Protein AF-A0A947K113-F1 (afdb_monomer_lite)

Foldseek 3Di:
DDDDPDPPPDPDADDPVLLVQLVVQLVVVQVVVVVVLVVQLVVLLVQLLVQQVVCVVVPVHAPSNLVSLLVSLVSLLVVLLVCLLCSLVVSLCSSLVSCVVVVDDQDDLVNVLVSSCVRNDDCPDPPQHCPSSVLVVSLVSVCVSCVVVVDDCDVSCPPVVVVSSVVSNVSSVVSNVVSSVVSSVVSVVSSVVNVPPPPPPVDDDDPVVVVVVVVVVVVVVVLLVVLLVQLVVVCVVDPPDDLLVSLVVCCPDPSNDPHDSVVSSVRNDPPD

Sequence (272 aa):
MGKNGANNVSPSKLSKEVLTLIDSKIRFLRKEELIRWWSVCSIADNKLREKLVRGFNDGELKWKISKALESAYDERVDSALAITKEWPDRVWQAISSTLERVKSGPVDCQELESLIDSYVWKVNQCPYSFDYVNPDRFKEVVFQLILPYGLDARSYLGGWFNLAITRGQGGIVSLARRERAKVSILITEFVLARQQVVPPVACKNNAASTIRREARKLETQAKHERWQKKYKELKKKTPGRTDTWIADQIRKMEIGKDIANGTIRKNMKITK

pLDDT: mean 85.31, std 13.29, range [41.12, 97.25]

Secondary structure (DSSP, 8-state):
------------PPPHHHHHHHHHHHHHHHHHHHHHHHHHHHHHHHHHHHHHHHHHHTS-HHHHHHHHHHHHHHHHHHHHHHHHHHHHHHHHHHHHHHHHHHT-----HHHHHHHHHHHH--TT-TTSSTTSS-HHHHHHHHHHHHGGGT--GGGTS-HHHHHHHHHHHHHHHHHHHHHHHHHHHHHHHHHHHHHHHS---S--SSHHHHHHHHHHHHHHHHHHHHHHHHHHHHHHHSTT--HHHHHHHHHHSGGGTT--HHHHHHHSS---

Radius of gyration: 28.16 Å; chains: 1; bounding box: 73×41×80 Å

Structure (mmCIF, N/CA/C/O backbone):
data_AF-A0A947K113-F1
#
_entry.id   AF-A0A947K113-F1
#
loop_
_atom_site.group_PDB
_atom_site.id
_atom_site.type_symbol
_atom_site.label_atom_id
_atom_site.label_alt_id
_atom_site.label_comp_id
_atom_site.label_asym_id
_atom_site.label_entity_id
_atom_site.label_seq_id
_atom_site.pdbx_PDB_ins_code
_atom_site.Cartn_x
_atom_site.Cartn_y
_atom_site.Cartn_z
_atom_site.occupancy
_atom_site.B_iso_or_equiv
_atom_site.auth_seq_id
_atom_site.auth_comp_id
_atom_site.auth_asym_id
_atom_site.auth_atom_id
_atom_site.pdbx_PDB_model_num
ATOM 1 N N . MET A 1 1 ? -29.526 20.070 48.349 1.00 43.09 1 MET A N 1
ATOM 2 C CA . MET A 1 1 ? -29.334 19.979 46.883 1.00 43.09 1 MET A CA 1
ATOM 3 C C . MET A 1 1 ? -27.850 19.765 46.596 1.00 43.09 1 MET A C 1
ATOM 5 O O . MET A 1 1 ? -27.113 20.733 46.496 1.00 43.09 1 MET A O 1
ATOM 9 N N . GLY A 1 2 ? -27.388 18.511 46.554 1.00 52.25 2 GLY A N 1
ATOM 10 C CA . GLY A 1 2 ? -25.988 18.174 46.272 1.00 52.25 2 GLY A CA 1
ATOM 11 C C . GLY A 1 2 ? -25.843 17.683 44.836 1.00 52.25 2 GLY A C 1
ATOM 12 O O . GLY A 1 2 ? -26.380 16.633 44.493 1.00 52.25 2 GLY A O 1
ATOM 13 N N . LYS A 1 3 ? -25.162 18.453 43.982 1.00 57.41 3 LYS A N 1
ATOM 14 C CA . LYS A 1 3 ? -24.802 18.019 42.629 1.00 57.41 3 LYS A CA 1
ATOM 15 C C . LYS A 1 3 ? -23.564 17.127 42.731 1.00 57.41 3 LYS A C 1
ATOM 17 O O . LYS A 1 3 ? -22.457 17.628 42.888 1.00 57.41 3 LYS A O 1
ATOM 22 N N . ASN A 1 4 ? -23.765 15.814 42.646 1.00 51.97 4 ASN A N 1
ATOM 23 C CA . ASN A 1 4 ? -22.685 14.853 42.438 1.00 51.97 4 ASN A CA 1
ATOM 24 C C . ASN A 1 4 ? -22.047 15.122 41.068 1.00 51.97 4 ASN A C 1
ATOM 26 O O . ASN A 1 4 ? -22.634 14.814 40.030 1.00 51.97 4 ASN A O 1
ATOM 30 N N . GLY A 1 5 ? -20.862 15.732 41.078 1.00 55.56 5 GLY A N 1
ATOM 31 C CA . GLY A 1 5 ? -20.016 15.882 39.902 1.00 55.56 5 GLY A CA 1
ATOM 32 C C . GLY A 1 5 ? -19.520 14.512 39.460 1.00 55.56 5 GLY A C 1
ATOM 33 O O . GLY A 1 5 ? -18.648 13.924 40.095 1.00 55.56 5 GLY A O 1
ATOM 34 N N . ALA A 1 6 ? -20.101 13.985 38.385 1.00 53.75 6 ALA A N 1
ATOM 35 C CA . ALA A 1 6 ? -19.565 12.824 37.699 1.00 53.75 6 ALA A CA 1
ATOM 36 C C . ALA A 1 6 ? -18.203 13.214 37.109 1.00 53.75 6 ALA A C 1
ATOM 38 O O . ALA A 1 6 ? -18.129 13.908 36.095 1.00 53.75 6 ALA A O 1
ATOM 39 N N . ASN A 1 7 ? -17.127 12.798 37.778 1.00 49.34 7 ASN A N 1
ATOM 40 C CA . ASN A 1 7 ? -15.776 12.868 37.244 1.00 49.34 7 ASN A CA 1
ATOM 41 C C . ASN A 1 7 ? -15.736 12.041 35.957 1.00 49.34 7 ASN A C 1
ATOM 43 O O . ASN A 1 7 ? -15.674 10.813 35.992 1.00 49.34 7 ASN A O 1
ATOM 47 N N . ASN A 1 8 ? -15.808 12.733 34.821 1.00 53.41 8 ASN A N 1
ATOM 48 C CA . ASN A 1 8 ? -15.569 12.176 33.500 1.00 53.41 8 ASN A CA 1
ATOM 49 C C . ASN A 1 8 ? -14.079 11.816 33.430 1.00 53.41 8 ASN A C 1
ATOM 51 O O . ASN A 1 8 ? -13.242 12.620 33.017 1.00 53.41 8 ASN A O 1
ATOM 55 N N . VAL A 1 9 ? -13.729 10.629 33.928 1.00 51.31 9 VAL A N 1
ATOM 56 C CA . VAL A 1 9 ? -12.394 10.059 33.757 1.00 51.31 9 VAL A CA 1
ATOM 57 C C . VAL A 1 9 ? -12.201 9.910 32.256 1.00 51.31 9 VAL A C 1
ATOM 59 O O . VAL A 1 9 ? -12.863 9.097 31.613 1.00 51.31 9 VAL A O 1
ATOM 62 N N . SER A 1 10 ? -11.359 10.773 31.686 1.00 60.28 10 SER A N 1
ATOM 63 C CA . SER A 1 10 ? -11.030 10.710 30.266 1.00 60.28 10 SER A CA 1
ATOM 64 C C . SER A 1 10 ? -10.496 9.310 29.955 1.00 60.28 10 SER A C 1
ATOM 66 O O . SER A 1 10 ? -9.713 8.792 30.758 1.00 60.28 10 SER A O 1
ATOM 68 N N . PRO A 1 11 ? -10.921 8.690 28.838 1.00 56.12 11 PRO A N 1
ATOM 69 C CA . PRO A 1 11 ? -10.469 7.358 28.458 1.00 56.12 11 PRO A CA 1
ATOM 70 C C . PRO A 1 11 ? -8.941 7.316 28.516 1.00 56.12 11 PRO A C 1
ATOM 72 O O . PRO A 1 11 ? -8.267 8.233 28.040 1.00 56.12 11 PRO A O 1
ATOM 75 N N . SER A 1 12 ? -8.420 6.311 29.221 1.00 60.16 12 SER A N 1
ATOM 76 C CA . SER A 1 12 ? -7.010 6.198 29.580 1.00 60.16 12 SER A CA 1
ATOM 77 C C . SER A 1 12 ? -6.141 6.237 28.331 1.00 60.16 12 SER A C 1
ATOM 79 O O . SER A 1 12 ? -6.104 5.275 27.569 1.00 60.16 12 SER A O 1
ATOM 81 N N . LYS A 1 13 ? -5.443 7.357 28.138 1.00 80.00 13 LYS A N 1
ATOM 82 C CA . LYS A 1 13 ? -4.443 7.512 27.081 1.00 80.00 13 LYS A CA 1
ATOM 83 C C . LYS A 1 13 ? -3.265 6.590 27.354 1.00 80.00 13 LYS A C 1
ATOM 85 O O . LYS A 1 13 ? -2.866 6.422 28.513 1.00 80.00 13 LYS A O 1
ATOM 90 N N . LEU A 1 14 ? -2.677 6.042 26.295 1.00 87.81 14 LEU A N 1
ATOM 91 C CA . LEU A 1 14 ? -1.381 5.378 26.393 1.00 87.81 14 LEU A CA 1
ATOM 92 C C . LEU A 1 14 ? -0.362 6.316 27.053 1.00 87.81 14 LEU A C 1
ATOM 94 O O . LEU A 1 14 ? -0.332 7.522 26.788 1.00 87.81 14 LEU A O 1
ATOM 98 N N . SER A 1 15 ? 0.482 5.765 27.930 1.00 91.38 15 SER A N 1
ATOM 99 C CA . SER A 1 15 ? 1.538 6.564 28.547 1.00 91.38 15 SER A CA 1
ATOM 100 C C . SER A 1 15 ? 2.494 7.078 27.464 1.00 91.38 15 SER A C 1
ATOM 102 O O . SER A 1 15 ? 2.735 6.413 26.447 1.00 91.38 15 SER A O 1
ATOM 104 N N . LYS A 1 16 ? 3.049 8.276 27.668 1.00 91.44 16 LYS A N 1
ATOM 105 C CA . LYS A 1 16 ? 3.957 8.900 26.693 1.00 91.44 16 LYS A CA 1
ATOM 106 C C . LYS A 1 16 ? 5.193 8.036 26.440 1.00 91.44 16 LYS A C 1
ATOM 108 O O . LYS A 1 16 ? 5.703 8.002 25.322 1.00 91.44 16 LYS A O 1
ATOM 113 N N . GLU A 1 17 ? 5.648 7.311 27.455 1.00 93.75 17 GLU A N 1
ATOM 114 C CA . GLU A 1 17 ? 6.778 6.387 27.391 1.00 93.75 17 GLU A CA 1
ATOM 115 C C . GLU A 1 17 ? 6.474 5.213 26.450 1.00 93.75 17 GLU A C 1
ATOM 117 O O . GLU A 1 17 ? 7.298 4.878 25.600 1.00 93.75 17 GLU A O 1
ATOM 122 N N . VAL A 1 18 ? 5.266 4.636 26.531 1.00 93.81 18 VAL A N 1
ATOM 123 C CA . VAL A 1 18 ? 4.835 3.547 25.637 1.00 93.81 18 VAL A CA 1
ATOM 124 C C . VAL A 1 18 ? 4.749 4.025 24.194 1.00 93.81 18 VAL A C 1
ATOM 126 O O . VAL A 1 18 ? 5.252 3.350 23.297 1.00 93.81 18 VAL A O 1
ATOM 129 N N . LEU A 1 19 ? 4.170 5.206 23.963 1.00 92.00 19 LEU A N 1
ATOM 130 C CA . LEU A 1 19 ? 4.104 5.802 22.626 1.00 92.00 19 LEU A CA 1
ATOM 131 C C . LEU A 1 19 ? 5.503 6.065 22.051 1.00 92.00 19 LEU A C 1
ATOM 133 O O . LEU A 1 19 ? 5.753 5.761 20.888 1.00 92.00 19 LEU A O 1
ATOM 137 N N . THR A 1 20 ? 6.432 6.554 22.876 1.00 93.75 20 THR A N 1
ATOM 138 C CA . THR A 1 20 ? 7.829 6.805 22.478 1.00 93.75 20 THR A CA 1
ATOM 139 C C . THR A 1 20 ? 8.553 5.508 22.109 1.00 93.75 20 THR A C 1
ATOM 141 O O . THR A 1 20 ? 9.300 5.461 21.126 1.00 93.75 20 THR A O 1
ATOM 144 N N . LEU A 1 21 ? 8.313 4.430 22.861 1.00 95.94 21 LEU A N 1
ATOM 145 C CA . LEU A 1 21 ? 8.879 3.114 22.575 1.00 95.94 21 LEU A CA 1
ATOM 146 C C . LEU A 1 21 ? 8.334 2.536 21.262 1.00 95.94 21 LEU A C 1
ATOM 148 O O . LEU A 1 21 ? 9.107 2.034 20.442 1.00 95.94 21 LEU A O 1
ATOM 152 N N . ILE A 1 22 ? 7.019 2.637 21.045 1.00 94.62 22 ILE A N 1
ATOM 153 C CA . ILE A 1 22 ? 6.373 2.209 19.799 1.00 94.62 22 ILE A CA 1
ATOM 154 C C . ILE A 1 22 ? 6.929 3.001 18.609 1.00 94.62 22 ILE A C 1
ATOM 156 O O . ILE A 1 22 ? 7.356 2.390 17.628 1.00 94.62 22 ILE A O 1
ATOM 160 N N . ASP A 1 23 ? 6.990 4.333 18.708 1.00 92.31 23 ASP A N 1
ATOM 161 C CA . ASP A 1 23 ? 7.552 5.207 17.669 1.00 92.31 23 ASP A CA 1
ATOM 162 C C . ASP A 1 23 ? 8.988 4.802 17.314 1.00 92.31 23 ASP A C 1
ATOM 164 O O . ASP A 1 23 ? 9.310 4.580 16.147 1.00 92.31 23 ASP A O 1
ATOM 168 N N . SER A 1 24 ? 9.842 4.617 18.323 1.00 94.81 24 SER A N 1
ATOM 169 C CA . SER A 1 24 ? 11.240 4.214 18.130 1.00 94.81 24 SER A CA 1
ATOM 170 C C . SER A 1 24 ? 11.359 2.868 17.406 1.00 94.81 24 SER A C 1
ATOM 172 O O . SER A 1 24 ? 12.152 2.734 16.469 1.00 94.81 24 SER A O 1
ATOM 174 N N . LYS A 1 25 ? 10.534 1.883 17.783 1.00 96.12 25 LYS A N 1
ATOM 175 C CA . LYS A 1 25 ? 10.517 0.551 17.162 1.00 96.12 25 LYS A CA 1
ATOM 176 C C . LYS A 1 25 ? 10.037 0.602 15.712 1.00 96.12 25 LYS A C 1
ATOM 178 O O . LYS A 1 25 ? 10.646 -0.020 14.844 1.00 96.12 25 LYS A O 1
ATOM 183 N N . ILE A 1 26 ? 8.987 1.367 15.423 1.00 92.75 26 ILE A N 1
ATOM 184 C CA . ILE A 1 26 ? 8.479 1.508 14.054 1.00 92.75 26 ILE A CA 1
ATOM 185 C C . ILE A 1 26 ? 9.476 2.272 13.176 1.00 92.75 26 ILE A C 1
ATOM 187 O O . ILE A 1 26 ? 9.711 1.871 12.037 1.00 92.75 26 ILE A O 1
ATOM 191 N N . ARG A 1 27 ? 10.123 3.328 13.690 1.00 90.81 27 ARG A N 1
ATOM 192 C CA . ARG A 1 27 ? 11.199 4.030 12.967 1.00 90.81 27 ARG A CA 1
ATOM 193 C C . ARG A 1 27 ? 12.374 3.111 12.650 1.00 90.81 27 ARG A C 1
ATOM 195 O O . ARG A 1 27 ? 12.955 3.235 11.575 1.00 90.81 27 ARG A O 1
ATOM 202 N N . PHE A 1 28 ? 12.726 2.201 13.555 1.00 94.62 28 PHE A N 1
ATOM 203 C CA . PHE A 1 28 ? 13.743 1.187 13.290 1.00 94.62 28 PHE A CA 1
ATOM 204 C C . PHE A 1 28 ? 13.315 0.251 12.149 1.00 94.62 28 PHE A C 1
ATOM 206 O O . PHE A 1 28 ? 14.022 0.171 11.147 1.00 94.62 28 PHE A O 1
ATOM 213 N N . LEU A 1 29 ? 12.111 -0.333 12.222 1.00 92.81 29 LEU A N 1
ATOM 214 C CA . LEU A 1 29 ? 11.555 -1.173 11.147 1.00 92.81 29 LEU A CA 1
ATOM 215 C C . LEU A 1 29 ? 11.496 -0.437 9.802 1.00 92.81 29 LEU A C 1
ATOM 217 O O . LEU A 1 29 ? 11.743 -1.017 8.748 1.00 92.81 29 LEU A O 1
ATOM 221 N N . ARG A 1 30 ? 11.205 0.866 9.830 1.00 89.38 30 ARG A N 1
ATOM 222 C CA . ARG A 1 30 ? 11.189 1.720 8.641 1.00 89.38 30 ARG A CA 1
ATOM 223 C C . ARG A 1 30 ? 12.561 1.809 7.978 1.00 89.38 30 ARG A C 1
ATOM 225 O O . ARG A 1 30 ? 12.638 1.792 6.754 1.00 89.38 30 ARG A O 1
ATOM 232 N N . LYS A 1 31 ? 13.629 1.930 8.773 1.00 90.62 31 LYS A N 1
ATOM 233 C CA . LYS A 1 31 ? 15.011 1.961 8.274 1.00 90.62 31 LYS A CA 1
ATOM 234 C C . LYS A 1 31 ? 15.419 0.612 7.688 1.00 90.62 31 LYS A C 1
ATOM 236 O O . LYS A 1 31 ? 16.061 0.592 6.645 1.00 90.62 31 LYS A O 1
ATOM 241 N N . GLU A 1 32 ? 15.024 -0.493 8.313 1.00 93.25 32 GLU A N 1
ATOM 242 C CA . GLU A 1 32 ? 15.286 -1.832 7.771 1.00 93.25 32 GLU A CA 1
ATOM 243 C C . GLU A 1 32 ? 14.591 -2.042 6.424 1.00 93.25 32 GLU A C 1
ATOM 245 O O . GLU A 1 32 ? 15.232 -2.453 5.458 1.00 93.25 32 GLU A O 1
ATOM 250 N N . GLU A 1 33 ? 13.307 -1.684 6.322 1.00 90.38 33 GLU A N 1
ATOM 251 C CA . GLU A 1 33 ? 12.571 -1.786 5.058 1.00 90.38 33 GLU A CA 1
ATOM 252 C C . GLU A 1 33 ? 13.134 -0.871 3.977 1.00 90.38 33 GLU A C 1
ATOM 254 O O . GLU A 1 33 ? 13.203 -1.258 2.813 1.00 90.38 33 GLU A O 1
ATOM 259 N N . LEU A 1 34 ? 13.605 0.316 4.359 1.00 88.44 34 LEU A N 1
ATOM 260 C CA . LEU A 1 34 ? 14.315 1.201 3.451 1.00 88.44 34 LEU A CA 1
ATOM 261 C C . LEU A 1 34 ? 15.544 0.496 2.859 1.00 88.44 34 LEU A C 1
ATOM 263 O O . LEU A 1 34 ? 15.682 0.436 1.641 1.00 88.44 34 LEU A O 1
ATOM 267 N N . ILE A 1 35 ? 16.410 -0.073 3.701 1.00 90.75 35 ILE A N 1
ATOM 268 C CA . ILE A 1 35 ? 17.616 -0.798 3.265 1.00 90.75 35 ILE A CA 1
ATOM 269 C C . ILE A 1 35 ? 17.251 -1.981 2.360 1.00 90.75 35 ILE A C 1
ATOM 271 O O . ILE A 1 35 ? 17.838 -2.139 1.286 1.00 90.75 35 ILE A O 1
ATOM 275 N N . ARG A 1 36 ? 16.252 -2.782 2.758 1.00 90.56 36 ARG A N 1
ATOM 276 C CA . ARG A 1 36 ? 15.745 -3.909 1.962 1.00 90.56 36 ARG A CA 1
ATOM 277 C C . ARG A 1 36 ? 15.296 -3.441 0.582 1.00 90.56 36 ARG A C 1
ATOM 279 O O . ARG A 1 36 ? 15.667 -4.039 -0.425 1.00 90.56 36 ARG A O 1
ATOM 286 N N . TRP A 1 37 ? 14.555 -2.340 0.527 1.00 89.38 37 TRP A N 1
ATOM 287 C CA . TRP A 1 37 ? 14.101 -1.764 -0.726 1.00 89.38 37 TRP A CA 1
ATOM 288 C C . TRP A 1 37 ? 15.259 -1.295 -1.620 1.00 89.38 37 TRP A C 1
ATOM 290 O O . TRP A 1 37 ? 15.278 -1.605 -2.812 1.00 89.38 37 TRP A O 1
ATOM 300 N N . TRP A 1 38 ? 16.249 -0.587 -1.067 1.00 89.81 38 TRP A N 1
ATOM 301 C CA . TRP A 1 38 ? 17.429 -0.161 -1.831 1.00 89.81 38 TRP A CA 1
ATOM 302 C C . TRP A 1 38 ? 18.157 -1.343 -2.466 1.00 89.81 38 TRP A C 1
ATOM 304 O O . TRP A 1 38 ? 18.562 -1.257 -3.626 1.00 89.81 38 TRP A O 1
ATOM 314 N N . SER A 1 39 ? 18.269 -2.456 -1.738 1.00 91.25 39 SER A N 1
ATOM 315 C CA . SER A 1 39 ? 18.839 -3.695 -2.267 1.00 91.25 39 SER A CA 1
ATOM 316 C C . SER A 1 39 ? 18.036 -4.226 -3.460 1.00 91.25 39 SER A C 1
ATOM 318 O O . SER A 1 39 ? 18.615 -4.499 -4.511 1.00 91.25 39 SER A O 1
ATOM 320 N N . VAL A 1 40 ? 16.705 -4.286 -3.350 1.00 89.38 40 VAL A N 1
ATOM 321 C CA . VAL A 1 40 ? 15.831 -4.740 -4.444 1.00 89.38 40 VAL A CA 1
ATOM 322 C C . VAL A 1 40 ? 15.954 -3.847 -5.681 1.00 89.38 40 VAL A C 1
ATOM 324 O O . VAL A 1 40 ? 16.132 -4.358 -6.788 1.00 89.38 40 VAL A O 1
ATOM 327 N N . CYS A 1 41 ? 15.925 -2.521 -5.510 1.00 86.44 41 CYS A N 1
ATOM 328 C CA . CYS A 1 41 ? 16.134 -1.585 -6.615 1.00 86.44 41 CYS A CA 1
ATOM 329 C C . CYS A 1 41 ? 17.497 -1.771 -7.275 1.00 86.44 41 CYS A C 1
ATOM 331 O O . CYS A 1 41 ? 17.572 -1.846 -8.495 1.00 86.44 41 CYS A O 1
ATOM 333 N N . SER A 1 42 ? 18.564 -1.883 -6.483 1.00 89.88 42 SER A N 1
ATOM 334 C CA . SER A 1 42 ? 19.913 -2.072 -7.016 1.00 89.88 42 SER A CA 1
ATOM 335 C C . SER A 1 42 ? 20.020 -3.352 -7.851 1.00 89.88 42 SER A C 1
ATOM 337 O O . SER A 1 42 ? 20.602 -3.332 -8.935 1.00 89.88 42 SER A O 1
ATOM 339 N N . ILE A 1 43 ? 19.399 -4.447 -7.400 1.00 90.94 43 ILE A N 1
ATOM 340 C CA . ILE A 1 43 ? 19.342 -5.706 -8.154 1.00 90.94 43 ILE A CA 1
ATOM 341 C C . ILE A 1 43 ? 18.572 -5.524 -9.470 1.00 90.94 43 ILE A C 1
ATOM 343 O O . ILE A 1 43 ? 19.051 -5.957 -10.519 1.00 90.94 43 ILE A O 1
ATOM 347 N N . ALA A 1 44 ? 17.401 -4.881 -9.437 1.00 89.38 44 ALA A N 1
ATOM 348 C CA . ALA A 1 44 ? 16.607 -4.614 -10.639 1.00 89.38 44 ALA A CA 1
ATOM 349 C C . ALA A 1 44 ? 17.369 -3.737 -11.650 1.00 89.38 44 ALA A C 1
ATOM 351 O O . ALA A 1 44 ? 17.320 -3.988 -12.854 1.00 89.38 44 ALA A O 1
ATOM 352 N N . ASP A 1 45 ? 18.134 -2.760 -11.165 1.00 88.69 45 ASP A N 1
ATOM 353 C CA . ASP A 1 45 ? 18.890 -1.820 -11.998 1.00 88.69 45 ASP A CA 1
ATOM 354 C C . ASP A 1 45 ? 20.080 -2.485 -12.674 1.00 88.69 45 ASP A C 1
ATOM 356 O O . ASP A 1 45 ? 20.333 -2.253 -13.858 1.00 88.69 45 ASP A O 1
ATOM 360 N N . ASN A 1 46 ? 20.766 -3.374 -11.956 1.00 91.62 46 ASN A N 1
ATOM 361 C CA . ASN A 1 46 ? 21.826 -4.196 -12.527 1.00 91.62 46 ASN A CA 1
ATOM 362 C C . ASN A 1 46 ? 21.273 -5.142 -13.602 1.00 91.62 46 ASN A C 1
ATOM 364 O O . ASN A 1 46 ? 21.813 -5.190 -14.707 1.00 91.62 46 ASN A O 1
ATOM 368 N N . LYS A 1 47 ? 20.138 -5.807 -13.345 1.00 93.44 47 LYS A N 1
ATOM 369 C CA . LYS A 1 47 ? 19.468 -6.646 -14.354 1.00 93.44 47 LYS A CA 1
ATOM 370 C C . LYS A 1 47 ? 19.058 -5.847 -15.589 1.00 93.44 47 LYS A C 1
ATOM 372 O O . LYS A 1 47 ? 19.225 -6.322 -16.713 1.00 93.44 47 LYS A O 1
ATOM 377 N N . LEU A 1 48 ? 18.507 -4.646 -15.401 1.00 93.00 48 LEU A N 1
ATOM 378 C CA . LEU A 1 48 ? 18.144 -3.767 -16.509 1.00 93.00 48 LEU A CA 1
ATOM 379 C C . LEU A 1 48 ? 19.386 -3.383 -17.319 1.00 93.00 48 LEU A C 1
ATOM 381 O O . LEU A 1 48 ? 19.374 -3.522 -18.540 1.00 93.00 48 LEU A O 1
ATOM 385 N N . ARG A 1 49 ? 20.470 -2.971 -16.652 1.00 93.06 49 ARG A N 1
ATOM 386 C CA . ARG A 1 49 ? 21.753 -2.657 -17.293 1.00 93.06 49 ARG A CA 1
ATOM 387 C C . ARG A 1 49 ? 22.251 -3.825 -18.145 1.00 93.06 49 ARG A C 1
ATOM 389 O O . ARG A 1 49 ? 22.563 -3.624 -19.313 1.00 93.06 49 ARG A O 1
ATOM 396 N N . GLU A 1 50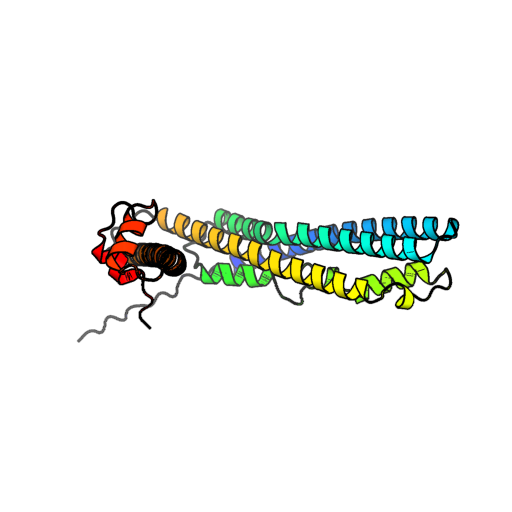 ? 22.269 -5.041 -17.607 1.00 92.88 50 GLU A N 1
ATOM 397 C CA . GLU A 1 50 ? 22.691 -6.245 -18.337 1.00 92.88 50 GLU A CA 1
ATOM 398 C C . GLU A 1 50 ? 21.793 -6.570 -19.539 1.00 92.88 50 GLU A C 1
ATOM 400 O O . GLU A 1 50 ? 22.281 -7.000 -20.587 1.00 92.88 50 GLU A O 1
ATOM 405 N N . LYS A 1 51 ? 20.469 -6.396 -19.406 1.00 92.38 51 LYS A N 1
ATOM 406 C CA . LYS A 1 51 ? 19.517 -6.576 -20.516 1.00 92.38 51 LYS A CA 1
ATOM 407 C C . LYS A 1 51 ? 19.764 -5.538 -21.619 1.00 92.38 51 LYS A C 1
ATOM 409 O O . LYS A 1 51 ? 19.762 -5.899 -22.793 1.00 92.38 51 LYS A O 1
ATOM 414 N N . LEU A 1 52 ? 20.013 -4.279 -21.251 1.00 90.50 52 LEU A N 1
ATOM 415 C CA . LEU A 1 52 ? 20.279 -3.197 -22.202 1.00 90.50 52 LEU A CA 1
ATOM 416 C C . LEU A 1 52 ? 21.611 -3.392 -22.934 1.00 90.50 52 LEU A C 1
ATOM 418 O O . LEU A 1 52 ? 21.622 -3.346 -24.157 1.00 90.50 52 LEU A O 1
ATOM 422 N N . VAL A 1 53 ? 22.702 -3.688 -22.216 1.00 90.38 53 VAL A N 1
ATOM 423 C CA . VAL A 1 53 ? 24.027 -3.954 -22.815 1.00 90.38 53 VAL A CA 1
ATOM 424 C C . VAL A 1 53 ? 23.948 -5.083 -23.846 1.00 90.38 53 VAL A C 1
ATOM 426 O O . VAL A 1 53 ? 24.455 -4.938 -24.955 1.00 90.38 53 VAL A O 1
ATOM 429 N N . ARG A 1 54 ? 23.259 -6.185 -23.518 1.00 89.12 54 ARG A N 1
ATOM 430 C CA . ARG A 1 54 ? 23.027 -7.280 -24.475 1.00 89.12 54 ARG A CA 1
ATOM 431 C C . ARG A 1 54 ? 22.215 -6.825 -25.686 1.00 89.12 54 ARG A C 1
ATOM 433 O O . ARG A 1 54 ? 22.623 -7.071 -26.812 1.00 89.12 54 ARG A O 1
ATOM 440 N N . GLY A 1 55 ? 21.112 -6.111 -25.459 1.00 87.75 55 GLY A N 1
ATOM 441 C CA . GLY A 1 55 ? 20.271 -5.594 -26.541 1.00 87.75 55 GLY A CA 1
ATOM 442 C C . GLY A 1 55 ? 21.008 -4.648 -27.496 1.00 87.75 55 GLY A C 1
ATOM 443 O O . GLY A 1 55 ? 20.728 -4.665 -28.692 1.00 87.75 55 GLY A O 1
ATOM 444 N N . PHE A 1 56 ? 21.965 -3.859 -26.996 1.00 87.25 56 PHE A N 1
ATOM 445 C CA . PHE A 1 56 ? 22.800 -2.993 -27.832 1.00 87.25 56 PHE A CA 1
ATOM 446 C C . PHE A 1 56 ? 23.765 -3.775 -28.719 1.00 87.25 56 PHE A C 1
ATOM 448 O O . PHE A 1 56 ? 23.913 -3.435 -29.890 1.00 87.25 56 PHE A O 1
ATOM 455 N N . ASN A 1 57 ? 24.371 -4.837 -28.189 1.00 86.81 57 ASN A N 1
ATOM 456 C CA . ASN A 1 57 ? 25.306 -5.668 -28.948 1.00 86.81 57 ASN A CA 1
ATOM 457 C C . ASN A 1 57 ? 24.615 -6.455 -30.076 1.00 86.81 57 ASN A C 1
ATOM 459 O O . ASN A 1 57 ? 25.236 -6.723 -31.099 1.00 86.81 57 ASN A O 1
ATOM 463 N N . ASP A 1 58 ? 23.329 -6.777 -29.916 1.00 86.88 58 ASP A N 1
ATOM 464 C CA . ASP A 1 58 ? 22.563 -7.581 -30.876 1.00 86.88 58 ASP A CA 1
ATOM 465 C C . ASP A 1 58 ? 22.004 -6.781 -32.075 1.00 86.88 58 ASP A C 1
ATOM 467 O O . ASP A 1 58 ? 21.375 -7.362 -32.958 1.00 86.88 58 ASP A O 1
ATOM 471 N N . GLY A 1 59 ? 22.137 -5.448 -32.110 1.00 79.69 59 GLY A N 1
ATOM 472 C CA . GLY A 1 59 ? 21.633 -4.595 -33.205 1.00 79.69 59 GLY A CA 1
ATOM 473 C C . GLY A 1 59 ? 20.098 -4.462 -33.315 1.00 79.69 59 GLY A C 1
ATOM 474 O O . GLY A 1 59 ? 19.603 -3.547 -33.973 1.00 79.69 59 GLY A O 1
ATOM 475 N N . GLU A 1 60 ? 19.313 -5.298 -32.628 1.00 72.25 60 GLU A N 1
ATOM 476 C CA . GLU A 1 60 ? 17.849 -5.187 -32.521 1.00 72.25 60 GLU A CA 1
ATOM 477 C C . GLU A 1 60 ? 17.432 -4.227 -31.396 1.00 72.25 60 GLU A C 1
ATOM 479 O O . GLU A 1 60 ? 16.923 -4.633 -30.349 1.00 72.25 60 GLU A O 1
ATOM 484 N N . LEU A 1 61 ? 17.653 -2.927 -31.592 1.00 77.88 61 LEU A N 1
ATOM 485 C CA . LEU A 1 61 ? 17.578 -1.985 -30.475 1.00 77.88 61 LEU A CA 1
ATOM 486 C C . LEU A 1 61 ? 16.152 -1.747 -29.954 1.00 77.88 61 LEU A C 1
ATOM 488 O O . LEU A 1 61 ? 15.883 -1.899 -28.765 1.00 77.88 61 LEU A O 1
ATOM 492 N N . LYS A 1 62 ? 15.209 -1.321 -30.803 1.00 82.06 62 LYS A N 1
ATOM 493 C CA . LYS A 1 62 ? 14.082 -0.541 -30.266 1.00 82.06 62 LYS A CA 1
ATOM 494 C C . LYS A 1 62 ? 13.081 -1.341 -29.432 1.00 82.06 62 LYS A C 1
ATOM 496 O O . LYS A 1 62 ? 12.792 -0.971 -28.294 1.00 82.06 62 LYS A O 1
ATOM 501 N N . TRP A 1 63 ? 12.547 -2.426 -29.986 1.00 85.94 63 TRP A N 1
ATOM 502 C CA . TRP A 1 63 ? 11.498 -3.198 -29.318 1.00 85.94 63 TRP A CA 1
ATOM 503 C C . TRP A 1 63 ? 12.036 -3.967 -28.100 1.00 85.94 63 TRP A C 1
ATOM 505 O O . TRP A 1 63 ? 11.359 -4.015 -27.071 1.00 85.94 63 TRP A O 1
ATOM 515 N N . LYS A 1 64 ? 13.269 -4.500 -28.178 1.00 89.06 64 LYS A N 1
ATOM 516 C CA . LYS A 1 64 ? 13.930 -5.200 -27.064 1.00 89.06 64 LYS A CA 1
ATOM 517 C C . LYS A 1 64 ? 14.211 -4.264 -25.896 1.00 89.06 64 LYS A C 1
ATOM 519 O O . LYS A 1 64 ? 13.931 -4.634 -24.759 1.00 89.06 64 LYS A O 1
ATOM 524 N N . ILE A 1 65 ? 14.695 -3.046 -26.163 1.00 88.56 65 ILE A N 1
ATOM 525 C CA . ILE A 1 65 ? 14.909 -2.023 -25.127 1.00 88.56 65 ILE A CA 1
ATOM 526 C C . ILE A 1 65 ? 13.586 -1.682 -24.449 1.00 88.56 65 ILE A C 1
ATOM 528 O O . ILE A 1 65 ? 13.502 -1.742 -23.226 1.00 88.56 65 ILE A O 1
ATOM 532 N N . SER A 1 66 ? 12.531 -1.385 -25.215 1.00 88.88 66 SER A N 1
ATOM 533 C CA . SER A 1 66 ? 11.216 -1.087 -24.636 1.00 88.88 66 SER A CA 1
ATOM 534 C C . SER A 1 66 ? 10.694 -2.235 -23.768 1.00 88.88 66 SER A C 1
ATOM 536 O O . SER A 1 66 ? 10.235 -1.985 -22.658 1.00 88.88 66 SER A O 1
ATOM 538 N N . LYS A 1 67 ? 10.828 -3.489 -24.217 1.00 90.56 67 LYS A N 1
ATOM 539 C CA . LYS A 1 67 ? 10.426 -4.666 -23.432 1.00 90.56 67 LYS A CA 1
ATOM 540 C C . LYS A 1 67 ? 11.270 -4.871 -22.176 1.00 90.56 67 LYS A C 1
ATOM 542 O O . LYS A 1 67 ? 10.728 -5.240 -21.137 1.00 90.56 67 LYS A O 1
ATOM 547 N N . ALA A 1 68 ? 12.575 -4.618 -22.245 1.00 92.06 68 ALA A N 1
ATOM 548 C CA . ALA A 1 68 ? 13.455 -4.683 -21.084 1.00 92.06 68 ALA A CA 1
ATOM 549 C C . ALA A 1 68 ? 13.099 -3.611 -20.043 1.00 92.06 68 ALA A C 1
ATOM 551 O O . ALA A 1 68 ? 13.076 -3.912 -18.850 1.00 92.06 68 ALA A O 1
ATOM 552 N N . LEU A 1 69 ? 12.782 -2.393 -20.492 1.00 92.25 69 LEU A N 1
ATOM 553 C CA . LEU A 1 69 ? 12.337 -1.293 -19.636 1.00 92.25 69 LEU A CA 1
ATOM 554 C C . LEU A 1 69 ? 10.986 -1.589 -18.979 1.00 92.25 69 LEU A C 1
ATOM 556 O O . LEU A 1 69 ? 10.847 -1.377 -17.778 1.00 92.25 69 LEU A O 1
ATOM 560 N N . GLU A 1 70 ? 10.020 -2.100 -19.747 1.00 91.62 70 GLU A N 1
ATOM 561 C CA . GLU A 1 70 ? 8.705 -2.522 -19.246 1.00 91.62 70 GLU A CA 1
ATOM 562 C C . GLU A 1 70 ? 8.864 -3.593 -18.162 1.00 91.62 70 GLU A C 1
ATOM 564 O O . GLU A 1 70 ? 8.446 -3.387 -17.028 1.00 91.62 70 GLU A O 1
ATOM 569 N N . SER A 1 71 ? 9.598 -4.668 -18.466 1.00 92.81 71 SER A N 1
ATOM 570 C CA . SER A 1 71 ? 9.890 -5.745 -17.514 1.00 92.81 71 SER A CA 1
ATOM 571 C C . SER A 1 71 ? 10.593 -5.244 -16.249 1.00 92.81 71 SER A C 1
ATOM 573 O O . SER A 1 71 ? 10.235 -5.666 -15.155 1.00 92.81 71 SER A O 1
ATOM 575 N N . ALA A 1 72 ? 11.581 -4.353 -16.365 1.00 92.44 72 ALA A N 1
ATOM 576 C CA . ALA A 1 72 ? 12.287 -3.824 -15.199 1.00 92.44 72 ALA A CA 1
ATOM 577 C C . ALA A 1 72 ? 11.394 -2.926 -14.330 1.00 92.44 72 ALA A C 1
ATOM 579 O O . ALA A 1 72 ? 11.522 -2.922 -13.104 1.00 92.44 72 ALA A O 1
ATOM 580 N N . TYR A 1 73 ? 10.493 -2.162 -14.952 1.00 92.50 73 TYR A N 1
ATOM 581 C CA . TYR A 1 73 ? 9.530 -1.349 -14.222 1.00 92.50 73 TYR A CA 1
ATOM 582 C C . TYR A 1 73 ? 8.499 -2.218 -13.500 1.00 92.50 73 TYR A C 1
ATOM 584 O O . TYR A 1 73 ? 8.266 -2.011 -12.310 1.00 92.50 73 TYR A O 1
ATOM 592 N N . ASP A 1 74 ? 7.946 -3.222 -14.180 1.00 91.81 74 ASP A N 1
ATOM 593 C CA . ASP A 1 74 ? 6.989 -4.161 -13.5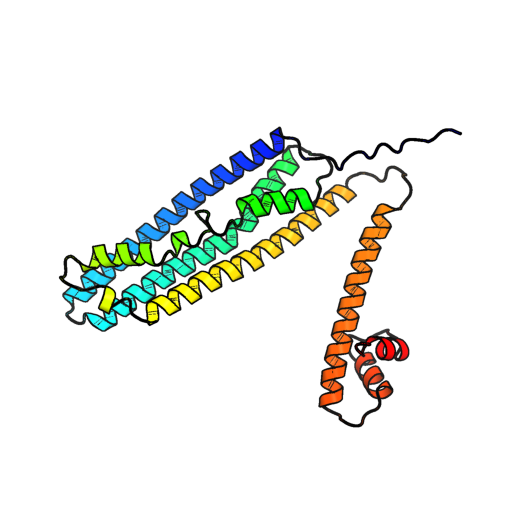94 1.00 91.81 74 ASP A CA 1
ATOM 594 C C . ASP A 1 74 ? 7.609 -4.926 -12.412 1.00 91.81 74 ASP A C 1
ATOM 596 O O . ASP A 1 74 ? 7.009 -4.976 -11.342 1.00 91.81 74 ASP A O 1
ATOM 600 N N . GLU A 1 75 ? 8.858 -5.401 -12.529 1.00 92.31 75 GLU A N 1
ATOM 601 C CA . GLU A 1 75 ? 9.589 -6.041 -11.418 1.00 92.31 75 GLU A CA 1
ATOM 602 C C . GLU A 1 75 ? 9.714 -5.115 -10.185 1.00 92.31 75 GLU A C 1
ATOM 604 O O . GLU A 1 75 ? 9.580 -5.560 -9.036 1.00 92.31 75 GLU A O 1
ATOM 609 N N . ARG A 1 76 ? 9.944 -3.809 -10.396 1.00 91.62 76 ARG A N 1
ATOM 610 C CA . ARG A 1 76 ? 9.967 -2.812 -9.310 1.00 91.62 76 ARG A CA 1
ATOM 611 C C . ARG A 1 76 ? 8.575 -2.611 -8.706 1.00 91.62 76 ARG A C 1
ATOM 613 O O . ARG A 1 76 ? 8.457 -2.526 -7.483 1.00 91.62 76 ARG A O 1
ATOM 620 N N . VAL A 1 77 ? 7.531 -2.540 -9.531 1.00 92.19 77 VAL A N 1
ATOM 621 C CA . VAL A 1 77 ? 6.140 -2.413 -9.065 1.00 92.19 77 VAL A CA 1
ATOM 622 C C . VAL A 1 77 ? 5.736 -3.631 -8.236 1.00 92.19 77 VAL A C 1
ATOM 624 O O . VAL A 1 77 ? 5.217 -3.458 -7.136 1.00 92.19 77 VAL A O 1
ATOM 627 N N . ASP A 1 78 ? 6.029 -4.843 -8.699 1.00 93.19 78 ASP A N 1
ATOM 628 C CA . ASP A 1 78 ? 5.727 -6.088 -7.987 1.00 93.19 78 ASP A CA 1
ATOM 629 C C . ASP A 1 78 ? 6.436 -6.157 -6.634 1.00 93.19 78 ASP A C 1
ATOM 631 O O . ASP A 1 78 ? 5.835 -6.509 -5.615 1.00 93.19 78 ASP A O 1
ATOM 635 N N . SER A 1 79 ? 7.698 -5.733 -6.594 1.00 91.94 79 SER A N 1
ATOM 636 C CA . SER A 1 79 ? 8.455 -5.632 -5.347 1.00 91.94 79 SER A CA 1
ATOM 637 C C . SER A 1 79 ? 7.830 -4.622 -4.379 1.00 91.94 79 SER A C 1
ATOM 639 O O . SER A 1 79 ? 7.705 -4.894 -3.183 1.00 91.94 79 SER A O 1
ATOM 641 N N . ALA A 1 80 ? 7.392 -3.465 -4.887 1.00 91.19 80 ALA A N 1
ATOM 642 C CA . ALA A 1 80 ? 6.722 -2.452 -4.078 1.00 91.19 80 ALA A CA 1
ATOM 643 C C . ALA A 1 80 ? 5.372 -2.962 -3.554 1.00 91.19 80 ALA A C 1
ATOM 645 O O . ALA A 1 80 ? 5.033 -2.724 -2.393 1.00 91.19 80 ALA A O 1
ATOM 646 N N . LEU A 1 81 ? 4.618 -3.701 -4.373 1.00 91.94 81 LEU A N 1
ATOM 647 C CA . LEU A 1 81 ? 3.371 -4.351 -3.974 1.00 91.94 81 LEU A CA 1
ATOM 648 C C . LEU A 1 81 ? 3.609 -5.391 -2.872 1.00 91.94 81 LEU A C 1
ATOM 650 O O . LEU A 1 81 ? 2.851 -5.422 -1.905 1.00 91.94 81 LEU A O 1
ATOM 654 N N . ALA A 1 82 ? 4.663 -6.205 -2.971 1.00 92.69 82 ALA A N 1
ATOM 655 C CA . ALA A 1 82 ? 5.000 -7.199 -1.952 1.00 92.69 82 ALA A CA 1
ATOM 656 C C . ALA A 1 82 ? 5.279 -6.550 -0.585 1.00 92.69 82 ALA A C 1
ATOM 658 O O . ALA A 1 82 ? 4.682 -6.933 0.419 1.00 92.69 82 ALA A O 1
ATOM 659 N N . ILE A 1 83 ? 6.102 -5.501 -0.552 1.00 91.06 83 ILE A N 1
ATOM 660 C CA . ILE A 1 83 ? 6.421 -4.770 0.686 1.00 91.06 83 ILE A CA 1
ATOM 661 C C . ILE A 1 83 ? 5.180 -4.042 1.225 1.00 91.06 83 ILE A C 1
ATOM 663 O O . ILE A 1 83 ? 4.875 -4.121 2.415 1.00 91.06 83 ILE A O 1
ATOM 667 N N . THR A 1 84 ? 4.404 -3.403 0.344 1.00 89.88 84 THR A N 1
ATOM 668 C CA . THR A 1 84 ? 3.121 -2.757 0.685 1.00 89.88 84 THR A CA 1
ATOM 669 C C . THR A 1 84 ? 2.156 -3.742 1.339 1.00 89.88 84 THR A C 1
ATOM 671 O O . THR A 1 84 ? 1.429 -3.374 2.261 1.00 89.88 84 THR A O 1
ATOM 674 N N . LYS A 1 85 ? 2.156 -4.998 0.880 1.00 93.06 85 LYS A N 1
ATOM 675 C CA . LYS A 1 85 ? 1.306 -6.050 1.427 1.00 93.06 85 LYS A CA 1
ATOM 676 C C . LYS A 1 85 ? 1.665 -6.396 2.872 1.00 93.06 85 LYS A C 1
ATOM 678 O O . LYS A 1 85 ? 0.771 -6.571 3.688 1.00 93.06 85 LYS A O 1
ATOM 683 N N . GLU A 1 86 ? 2.956 -6.503 3.172 1.00 92.81 86 GLU A N 1
ATOM 684 C CA . GLU A 1 86 ? 3.470 -6.955 4.474 1.00 92.81 86 GLU A CA 1
ATOM 685 C C . GLU A 1 86 ? 3.521 -5.837 5.528 1.00 92.81 86 GLU A C 1
ATOM 687 O O . GLU A 1 86 ? 3.453 -6.103 6.730 1.00 92.81 86 GLU A O 1
ATOM 692 N N . TRP A 1 87 ? 3.670 -4.579 5.102 1.00 92.44 87 TRP A N 1
ATOM 693 C CA . TRP A 1 87 ? 3.978 -3.471 6.007 1.00 92.44 87 TRP A CA 1
ATOM 694 C C . TRP A 1 87 ? 2.939 -3.220 7.113 1.00 92.44 87 TRP A C 1
ATOM 696 O O . TRP A 1 87 ? 3.352 -3.114 8.274 1.00 92.44 87 TRP A O 1
ATOM 706 N N . PRO A 1 88 ? 1.620 -3.145 6.830 1.00 92.69 88 PRO A N 1
ATOM 707 C CA . PRO A 1 88 ? 0.622 -2.898 7.871 1.00 92.69 88 PRO A CA 1
ATOM 708 C C . PRO A 1 88 ? 0.662 -3.947 8.987 1.00 92.69 88 PRO A C 1
ATOM 710 O O . PRO A 1 88 ? 0.633 -3.587 10.164 1.00 92.69 88 PRO A O 1
ATOM 713 N N . ASP A 1 89 ? 0.804 -5.224 8.625 1.00 93.81 89 ASP A N 1
ATOM 714 C CA . ASP A 1 89 ? 0.862 -6.327 9.585 1.00 93.81 89 ASP A CA 1
ATOM 715 C C . ASP A 1 89 ? 2.124 -6.253 10.450 1.00 93.81 89 ASP A C 1
ATOM 717 O O . ASP A 1 89 ? 2.053 -6.447 11.662 1.00 93.81 89 ASP A O 1
ATOM 721 N N . ARG A 1 90 ? 3.281 -5.899 9.872 1.00 95.19 90 ARG A N 1
ATOM 722 C CA . ARG A 1 90 ? 4.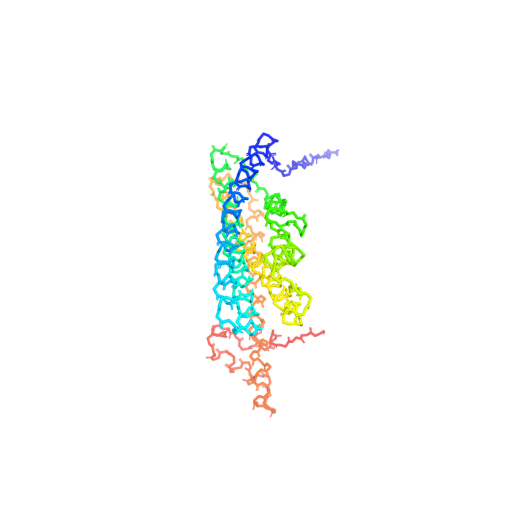529 -5.727 10.640 1.00 95.19 90 ARG A CA 1
ATOM 723 C C . ARG A 1 90 ? 4.453 -4.557 11.615 1.00 95.19 90 ARG A C 1
ATOM 725 O O . ARG A 1 90 ? 4.911 -4.682 12.752 1.00 95.19 90 ARG A O 1
ATOM 732 N N . VAL A 1 91 ? 3.859 -3.435 11.200 1.00 94.56 91 VAL A N 1
ATOM 733 C CA . VAL A 1 91 ? 3.603 -2.293 12.094 1.00 94.56 91 VAL A CA 1
ATOM 734 C C . VAL A 1 91 ? 2.682 -2.717 13.230 1.00 94.56 91 VAL A C 1
ATOM 736 O O . VAL A 1 91 ? 2.985 -2.455 14.395 1.00 94.56 91 VAL A O 1
ATOM 739 N N . TRP A 1 92 ? 1.599 -3.425 12.913 1.00 96.19 92 TRP A N 1
ATOM 740 C CA . TRP A 1 92 ? 0.673 -3.916 13.921 1.00 96.19 92 TRP A CA 1
ATOM 741 C C . TRP A 1 92 ? 1.342 -4.868 14.913 1.00 96.19 92 TRP A C 1
ATOM 743 O O . TRP A 1 92 ? 1.253 -4.640 16.114 1.00 96.19 92 TRP A O 1
ATOM 753 N N . GLN A 1 93 ? 2.088 -5.865 14.436 1.00 96.44 93 GLN A N 1
ATOM 754 C CA . GLN A 1 93 ? 2.853 -6.782 15.286 1.00 96.44 93 GLN A CA 1
ATOM 755 C C . GLN A 1 93 ? 3.840 -6.041 16.194 1.00 96.44 93 GLN A C 1
ATOM 757 O O . GLN A 1 93 ? 4.032 -6.408 17.357 1.00 96.44 93 GLN A O 1
ATOM 762 N N . ALA A 1 94 ? 4.478 -4.978 15.697 1.00 96.50 94 ALA A N 1
ATOM 763 C CA . ALA A 1 94 ? 5.381 -4.164 16.499 1.00 96.50 94 ALA A CA 1
ATOM 764 C C . ALA A 1 94 ? 4.650 -3.448 17.644 1.00 96.50 94 ALA A C 1
ATOM 766 O O . ALA A 1 94 ? 5.173 -3.429 18.765 1.00 96.50 94 ALA A O 1
ATOM 767 N N . ILE A 1 95 ? 3.460 -2.908 17.367 1.00 95.44 95 ILE A N 1
ATOM 768 C CA . ILE A 1 95 ? 2.583 -2.239 18.335 1.00 95.44 95 ILE A CA 1
ATOM 769 C C . ILE A 1 95 ? 2.045 -3.248 19.351 1.00 95.44 95 ILE A C 1
ATOM 771 O O . ILE A 1 95 ? 2.317 -3.104 20.543 1.00 95.44 95 ILE A O 1
ATOM 775 N N . SER A 1 96 ? 1.344 -4.289 18.897 1.00 95.50 96 SER A N 1
ATOM 776 C CA . SER A 1 96 ? 0.681 -5.272 19.759 1.00 95.50 96 SER A CA 1
ATOM 777 C C . SER A 1 96 ? 1.670 -5.965 20.695 1.00 95.50 96 SER A C 1
ATOM 779 O O . SER A 1 96 ? 1.461 -5.962 21.906 1.00 95.50 96 SER A O 1
ATOM 781 N N . SER A 1 97 ? 2.822 -6.414 20.181 1.00 96.56 97 SER A N 1
ATOM 782 C CA . SER A 1 97 ? 3.868 -7.028 21.015 1.00 96.56 97 SER A CA 1
ATOM 783 C C . SER A 1 97 ? 4.433 -6.081 22.079 1.00 96.56 97 SER A C 1
ATOM 785 O O . SER A 1 97 ? 4.849 -6.520 23.151 1.00 96.56 97 SER A O 1
ATOM 787 N N . THR A 1 98 ? 4.463 -4.772 21.812 1.00 96.38 98 THR A N 1
ATOM 788 C CA . THR A 1 98 ? 4.903 -3.775 22.799 1.00 96.38 98 THR A CA 1
ATOM 789 C C . THR A 1 98 ? 3.838 -3.578 23.875 1.00 96.38 98 THR A C 1
ATOM 791 O O . THR A 1 98 ? 4.152 -3.584 25.064 1.00 96.38 98 THR A O 1
ATOM 794 N N . LEU A 1 99 ? 2.569 -3.475 23.474 1.00 94.75 99 LEU A N 1
ATOM 795 C CA . LEU A 1 99 ? 1.441 -3.337 24.396 1.00 94.75 99 LEU A CA 1
ATOM 796 C C . LEU A 1 99 ? 1.280 -4.561 25.306 1.00 94.75 99 LEU A C 1
ATOM 798 O O . LEU A 1 99 ? 0.983 -4.409 26.493 1.00 94.75 99 LEU A O 1
ATOM 802 N N . GLU A 1 100 ? 1.488 -5.766 24.775 1.00 93.69 100 GLU A N 1
ATOM 803 C CA . GLU A 1 100 ? 1.475 -7.022 25.534 1.00 93.69 100 GLU A CA 1
ATOM 804 C C . GLU A 1 100 ? 2.572 -7.053 26.599 1.00 93.69 100 GLU A C 1
ATOM 806 O O . GLU A 1 100 ? 2.293 -7.365 27.757 1.00 93.69 100 GLU A O 1
ATOM 811 N N . ARG A 1 101 ? 3.797 -6.650 26.241 1.00 95.75 101 ARG A N 1
ATOM 812 C CA . ARG A 1 101 ? 4.940 -6.626 27.168 1.00 95.75 101 ARG A CA 1
ATOM 813 C C . ARG A 1 101 ? 4.771 -5.622 28.302 1.00 95.75 101 ARG A C 1
ATOM 815 O O . ARG A 1 101 ? 5.114 -5.935 29.436 1.00 95.75 101 ARG A O 1
ATOM 822 N N . VAL A 1 102 ? 4.237 -4.434 28.014 1.00 93.94 102 VAL A N 1
ATOM 823 C CA . VAL A 1 102 ? 4.086 -3.371 29.024 1.00 93.94 102 VAL A CA 1
ATOM 824 C C . VAL A 1 102 ? 2.883 -3.613 29.948 1.00 93.94 102 VAL A C 1
ATOM 826 O O . VAL A 1 102 ? 2.733 -2.918 30.948 1.00 93.94 102 VAL A O 1
ATOM 829 N N . LYS A 1 103 ? 2.025 -4.608 29.658 1.00 88.56 103 LYS A N 1
ATOM 830 C CA . LYS A 1 103 ? 0.752 -4.830 30.374 1.00 88.56 103 LYS A CA 1
ATOM 831 C C . LYS A 1 103 ? -0.042 -3.525 30.519 1.00 88.56 103 LYS A C 1
ATOM 833 O O . LYS A 1 103 ? -0.582 -3.225 31.582 1.00 88.56 103 LYS A O 1
ATOM 838 N N . SER A 1 104 ? -0.064 -2.724 29.451 1.00 80.44 104 SER A N 1
ATOM 839 C CA . SER A 1 104 ? -0.792 -1.458 29.445 1.00 80.44 104 SER A CA 1
ATOM 840 C C . SER A 1 104 ? -2.272 -1.688 29.759 1.00 80.44 104 SER A C 1
ATOM 842 O O . SER A 1 104 ? -2.824 -2.740 29.426 1.00 80.44 104 SER A O 1
ATOM 844 N N . GLY A 1 105 ? -2.893 -0.702 30.411 1.00 81.31 105 GLY A N 1
ATOM 845 C CA . GLY A 1 105 ? -4.322 -0.705 30.720 1.00 81.31 105 GLY A CA 1
ATOM 846 C C . GLY A 1 105 ? -5.213 -0.745 29.467 1.00 81.31 105 GLY A C 1
ATOM 847 O O . GLY A 1 105 ? -4.726 -0.973 28.355 1.00 81.31 105 GLY A O 1
ATOM 848 N N . PRO A 1 106 ? -6.532 -0.541 29.620 1.00 81.69 106 PRO A N 1
ATOM 849 C CA . PRO A 1 106 ? -7.435 -0.506 28.478 1.00 81.69 106 PRO A CA 1
ATOM 850 C C . PRO A 1 106 ? -6.973 0.562 27.480 1.00 81.69 106 PRO A C 1
ATOM 852 O O . PRO A 1 106 ? -6.681 1.696 27.855 1.00 81.69 106 PRO A O 1
ATOM 855 N N . VAL A 1 107 ? -6.877 0.164 26.214 1.00 84.94 107 VAL A N 1
ATOM 856 C CA . VAL A 1 107 ? -6.462 1.034 25.114 1.00 84.94 107 VAL A CA 1
ATOM 857 C C . VAL A 1 107 ? -7.677 1.302 24.243 1.00 84.94 107 VAL A C 1
ATOM 859 O O . VAL A 1 107 ? -8.450 0.385 23.959 1.00 84.94 107 VAL A O 1
ATOM 862 N N . ASP A 1 108 ? -7.845 2.553 23.838 1.00 88.62 108 ASP A N 1
ATOM 863 C CA . ASP A 1 108 ? -8.905 2.954 22.926 1.00 88.62 108 ASP A CA 1
ATOM 864 C C . ASP A 1 108 ? -8.588 2.537 21.478 1.00 88.62 108 ASP A C 1
ATOM 866 O O . ASP A 1 108 ? -7.459 2.688 21.002 1.00 88.62 108 ASP A O 1
ATOM 870 N N . CYS A 1 109 ? -9.596 2.030 20.758 1.00 87.94 109 CYS A N 1
ATOM 871 C CA . CYS A 1 109 ? -9.439 1.644 19.355 1.00 87.94 109 CYS A CA 1
ATOM 872 C C . CYS A 1 109 ? -9.021 2.845 18.502 1.00 87.94 109 CYS A C 1
ATOM 874 O O . CYS A 1 109 ? -8.150 2.708 17.649 1.00 87.94 109 CYS A O 1
ATOM 876 N N . GLN A 1 110 ? -9.611 4.022 18.733 1.00 89.25 110 GLN A N 1
ATOM 877 C CA . GLN A 1 110 ? -9.358 5.198 17.901 1.00 89.25 110 GLN A CA 1
ATOM 878 C C . GLN A 1 110 ? -7.925 5.722 18.073 1.00 89.25 110 GLN A C 1
ATOM 880 O O . GLN A 1 110 ? -7.304 6.150 17.098 1.00 89.25 110 GLN A O 1
ATOM 885 N N . GLU A 1 111 ? -7.369 5.633 19.285 1.00 89.88 111 GLU A N 1
ATOM 886 C CA . GLU A 1 111 ? -5.958 5.942 19.548 1.00 89.88 111 GLU A CA 1
ATOM 887 C C . GLU A 1 111 ? -5.015 5.003 18.776 1.00 89.88 111 GLU A C 1
ATOM 889 O O . GLU A 1 111 ? -4.067 5.473 18.143 1.00 89.88 111 GLU A O 1
ATOM 894 N N . LEU A 1 112 ? -5.298 3.694 18.751 1.00 91.25 112 LEU A N 1
ATOM 895 C CA . LEU A 1 112 ? -4.504 2.722 17.986 1.00 91.25 112 LEU A CA 1
ATOM 896 C C . LEU A 1 112 ? -4.634 2.911 16.475 1.00 91.25 112 LEU A C 1
ATOM 898 O O . LEU A 1 112 ? -3.629 2.852 15.770 1.00 91.25 112 LEU A O 1
ATOM 902 N N . GLU A 1 113 ? -5.842 3.168 15.975 1.00 91.19 113 GLU A N 1
ATOM 903 C CA . GLU A 1 113 ? -6.081 3.449 14.556 1.00 91.19 113 GLU A CA 1
ATOM 904 C C . GLU A 1 113 ? -5.292 4.691 14.108 1.00 91.19 113 GLU A C 1
ATOM 906 O O . GLU A 1 113 ? -4.575 4.640 13.108 1.00 91.19 113 GLU A O 1
ATOM 911 N N . SER A 1 114 ? -5.333 5.771 14.899 1.00 90.44 114 SER A N 1
ATOM 912 C CA . SER A 1 114 ? -4.564 7.000 14.652 1.00 90.44 114 SER A CA 1
ATOM 913 C C . SER A 1 114 ? -3.053 6.751 14.664 1.00 90.44 114 SER A C 1
ATOM 915 O O . SER A 1 114 ? -2.316 7.235 13.798 1.00 90.44 114 SER A O 1
ATOM 917 N N . LEU A 1 115 ? -2.581 5.939 15.616 1.00 90.31 115 LEU A N 1
ATOM 918 C CA . LEU A 1 115 ? -1.178 5.554 15.705 1.00 90.31 115 LEU A CA 1
ATOM 919 C C . LEU A 1 115 ? -0.743 4.793 14.450 1.00 90.31 115 LEU A C 1
ATOM 921 O O . LEU A 1 115 ? 0.261 5.152 13.840 1.00 90.31 115 LEU A O 1
ATOM 925 N N . ILE A 1 116 ? -1.515 3.796 14.017 1.00 90.75 116 ILE A N 1
ATOM 926 C CA . ILE A 1 116 ? -1.233 3.026 12.801 1.00 90.75 116 ILE A CA 1
ATOM 927 C C . ILE A 1 116 ? -1.249 3.932 11.570 1.00 90.75 116 ILE A C 1
ATOM 929 O O . ILE A 1 116 ? -0.304 3.894 10.782 1.00 90.75 116 ILE A O 1
ATOM 933 N N . ASP A 1 117 ? -2.248 4.798 11.415 1.00 88.31 117 ASP A N 1
ATOM 934 C CA . ASP A 1 117 ? -2.327 5.719 10.275 1.00 88.31 117 ASP A CA 1
ATOM 935 C C . ASP A 1 117 ? -1.110 6.642 10.184 1.00 88.31 117 ASP A C 1
ATOM 937 O O . ASP A 1 117 ? -0.631 6.942 9.088 1.00 88.31 117 ASP A O 1
ATOM 941 N N . SER A 1 118 ? -0.538 7.027 11.327 1.00 87.62 118 SER A N 1
ATOM 942 C CA . SER A 1 118 ? 0.652 7.874 11.359 1.00 87.62 118 SER A CA 1
ATOM 943 C C . SER A 1 118 ? 1.911 7.219 10.763 1.00 87.62 118 SER A C 1
ATOM 945 O O . SER A 1 118 ? 2.801 7.954 10.316 1.00 87.62 118 SER A O 1
ATOM 947 N N . TYR A 1 119 ? 1.962 5.878 10.699 1.00 84.38 119 TYR A N 1
ATOM 948 C CA . TYR A 1 119 ? 3.131 5.100 10.259 1.00 84.38 119 TYR A CA 1
ATOM 949 C C . TYR A 1 119 ? 2.906 4.227 9.025 1.00 84.38 119 TYR A C 1
ATOM 951 O O . TYR A 1 119 ? 3.859 3.944 8.286 1.00 84.38 119 TYR A O 1
ATOM 959 N N . VAL A 1 120 ? 1.681 3.756 8.801 1.00 78.81 120 VAL A N 1
ATOM 960 C CA . VAL A 1 120 ? 1.406 2.833 7.704 1.00 78.81 120 VAL A CA 1
ATOM 961 C C . VAL A 1 120 ? 1.311 3.597 6.385 1.00 78.81 120 VAL A C 1
ATOM 963 O O . VAL A 1 120 ? 2.017 3.229 5.450 1.00 78.81 120 VAL A O 1
ATOM 966 N N . TRP A 1 121 ? 0.559 4.704 6.313 1.00 71.75 121 TRP A N 1
ATOM 967 C CA . TRP A 1 121 ? 0.364 5.426 5.050 1.00 71.75 121 TRP A CA 1
ATOM 968 C C . TRP A 1 121 ? 0.269 6.941 5.238 1.00 71.75 121 TRP A C 1
ATOM 970 O O . TRP A 1 121 ? -0.786 7.489 5.542 1.00 71.75 121 TRP A O 1
ATOM 980 N N . LYS A 1 122 ? 1.357 7.647 4.932 1.00 69.69 122 LYS A N 1
ATOM 981 C CA . LYS A 1 122 ? 1.300 9.068 4.572 1.00 69.69 122 LYS A CA 1
ATOM 982 C C . LYS A 1 122 ? 1.614 9.162 3.090 1.00 69.69 122 LYS A C 1
ATOM 984 O O . LYS A 1 122 ? 2.688 8.735 2.677 1.00 69.69 122 LYS A O 1
ATOM 989 N N . VAL A 1 123 ? 0.684 9.723 2.313 1.00 53.38 123 VAL A N 1
ATOM 990 C CA . VAL A 1 123 ? 0.710 9.758 0.832 1.00 53.38 123 VAL A CA 1
ATOM 991 C C . VAL A 1 123 ? 2.018 10.333 0.256 1.00 53.38 123 VAL A C 1
ATOM 993 O O . VAL A 1 123 ? 2.370 10.029 -0.875 1.00 53.38 123 VAL A O 1
ATOM 996 N N . ASN A 1 124 ? 2.815 11.038 1.061 1.00 58.19 124 ASN A N 1
ATOM 997 C CA . ASN A 1 124 ? 4.089 11.637 0.665 1.00 58.19 124 ASN A CA 1
ATOM 998 C C . ASN A 1 124 ? 5.269 11.240 1.581 1.00 58.19 124 ASN A C 1
ATOM 1000 O O . ASN A 1 124 ? 6.200 12.020 1.746 1.00 58.19 124 ASN A O 1
ATOM 1004 N N . GLN A 1 125 ? 5.230 10.073 2.242 1.00 62.50 125 GLN A N 1
ATOM 1005 C CA . GLN A 1 125 ? 6.363 9.586 3.041 1.00 62.50 125 GLN A CA 1
ATOM 1006 C C . GLN A 1 125 ? 6.947 8.249 2.578 1.00 62.50 125 GLN A C 1
ATOM 1008 O O . GLN A 1 125 ? 6.328 7.191 2.673 1.00 62.50 125 GLN A O 1
ATOM 1013 N N . CYS A 1 126 ? 8.229 8.290 2.239 1.00 53.31 126 CYS A N 1
ATOM 1014 C CA . CYS A 1 126 ? 9.106 7.149 1.990 1.00 53.31 126 CYS A CA 1
ATOM 1015 C C . CYS A 1 126 ? 9.209 6.188 3.205 1.00 53.31 126 CYS A C 1
ATOM 1017 O O . CYS A 1 126 ? 9.203 6.666 4.347 1.00 53.31 126 CYS A O 1
ATOM 1019 N N . PRO A 1 127 ? 9.337 4.845 3.058 1.00 51.53 127 PRO A N 1
ATOM 1020 C CA . PRO A 1 127 ? 9.125 3.910 1.935 1.00 51.53 127 PRO A CA 1
ATOM 1021 C C . PRO A 1 127 ? 7.796 3.853 1.171 1.00 51.53 127 PRO A C 1
ATOM 1023 O O . PRO A 1 127 ? 7.754 3.234 0.118 1.00 51.53 127 PRO A O 1
ATOM 1026 N N . TYR A 1 128 ? 6.711 4.440 1.666 1.00 59.72 128 TYR A N 1
ATOM 1027 C CA . TYR A 1 128 ? 5.364 4.097 1.183 1.00 59.72 128 TYR A CA 1
ATOM 1028 C C . TYR A 1 128 ? 4.617 5.268 0.532 1.00 59.72 128 TYR A C 1
ATOM 1030 O O . TYR A 1 128 ? 3.391 5.268 0.428 1.00 59.72 128 TYR A O 1
ATOM 1038 N N . SER A 1 129 ? 5.381 6.258 0.070 1.00 58.81 129 SER A N 1
ATOM 1039 C CA . SER A 1 129 ? 4.982 7.219 -0.950 1.00 58.81 129 SER A CA 1
ATOM 1040 C C . SER A 1 129 ? 5.225 6.648 -2.342 1.00 58.81 129 SER A C 1
ATOM 1042 O O . SER A 1 129 ? 5.985 5.697 -2.540 1.00 58.81 129 SER A O 1
ATOM 1044 N N . PHE A 1 130 ? 4.657 7.328 -3.334 1.00 58.88 130 PHE A N 1
ATOM 1045 C CA . PHE A 1 130 ? 4.998 7.167 -4.744 1.00 58.88 130 PHE A CA 1
ATOM 1046 C C . PHE A 1 130 ? 6.494 7.344 -5.062 1.00 58.88 130 PHE A C 1
ATOM 1048 O O . PHE A 1 130 ? 6.873 7.100 -6.201 1.00 58.88 130 PHE A O 1
ATOM 1055 N N . ASP A 1 131 ? 7.349 7.718 -4.099 1.00 65.19 131 ASP A N 1
ATOM 1056 C CA . ASP A 1 131 ? 8.774 8.004 -4.319 1.00 65.19 131 ASP A CA 1
ATOM 1057 C C . ASP A 1 131 ? 9.587 6.806 -4.831 1.00 65.19 131 ASP A C 1
ATOM 1059 O O . ASP A 1 131 ? 10.636 6.985 -5.449 1.00 65.19 131 ASP A O 1
ATOM 1063 N N . TYR A 1 132 ? 9.106 5.582 -4.619 1.00 63.50 132 TYR A N 1
ATOM 1064 C CA . TYR A 1 132 ? 9.820 4.365 -5.019 1.00 63.50 132 TYR A CA 1
ATOM 1065 C C . TYR A 1 132 ? 9.423 3.809 -6.369 1.00 63.50 132 TYR A C 1
ATOM 1067 O O . TYR A 1 132 ? 10.261 3.314 -7.121 1.00 63.50 132 TYR A O 1
ATOM 1075 N N . VAL A 1 133 ? 8.156 3.997 -6.706 1.00 74.94 133 VAL A N 1
ATOM 1076 C CA . VAL A 1 133 ? 7.625 3.830 -8.058 1.00 74.94 133 VAL A CA 1
ATOM 1077 C C . VAL A 1 133 ? 7.606 5.202 -8.746 1.00 74.94 133 VAL A C 1
ATOM 1079 O O . VAL A 1 133 ? 6.776 5.479 -9.611 1.00 74.94 133 VAL A O 1
ATOM 1082 N N . ASN A 1 134 ? 8.529 6.087 -8.336 1.00 83.12 134 ASN A N 1
ATOM 1083 C CA . ASN A 1 134 ? 8.587 7.447 -8.833 1.00 83.12 134 ASN A CA 1
ATOM 1084 C C . ASN A 1 134 ? 9.006 7.392 -10.299 1.00 83.12 134 ASN A C 1
ATOM 1086 O O . ASN A 1 134 ? 10.107 6.912 -10.611 1.00 83.12 134 ASN A O 1
ATOM 1090 N N . PRO A 1 135 ? 8.136 7.867 -11.198 1.00 85.19 135 PRO A N 1
ATOM 1091 C CA . PRO A 1 135 ? 8.408 7.818 -12.617 1.00 85.19 135 PRO A CA 1
ATOM 1092 C C . PRO A 1 135 ? 9.677 8.583 -12.970 1.00 85.19 135 PRO A C 1
ATOM 1094 O O . PRO A 1 135 ? 10.438 8.119 -13.807 1.00 85.19 135 PRO A O 1
ATOM 1097 N N . ASP A 1 136 ? 9.948 9.705 -12.312 1.00 88.25 136 ASP A N 1
ATOM 1098 C CA . ASP A 1 136 ? 11.083 10.567 -12.624 1.00 88.25 136 ASP A CA 1
ATOM 1099 C C . ASP A 1 136 ? 12.403 9.943 -12.190 1.00 88.25 136 ASP A C 1
ATOM 1101 O O . ASP A 1 136 ? 13.372 9.971 -12.943 1.00 88.25 136 ASP A O 1
ATOM 1105 N N . ARG A 1 137 ? 12.415 9.247 -11.051 1.00 86.75 137 ARG A N 1
ATOM 1106 C CA . ARG A 1 137 ? 13.593 8.489 -10.625 1.00 86.75 137 ARG A CA 1
ATOM 1107 C C . ARG A 1 137 ? 13.881 7.299 -11.540 1.00 86.75 137 ARG A C 1
ATOM 1109 O O . ARG A 1 137 ? 15.037 7.014 -11.837 1.00 86.75 137 ARG A O 1
ATOM 1116 N N . PHE A 1 138 ? 12.850 6.579 -11.990 1.00 90.06 138 PHE A N 1
ATOM 1117 C CA . PHE A 1 138 ? 13.048 5.514 -12.978 1.00 90.06 138 PHE A CA 1
ATOM 1118 C C . PHE A 1 138 ? 13.538 6.087 -14.312 1.00 90.06 138 PHE A C 1
ATOM 1120 O O . PHE A 1 138 ? 14.500 5.563 -14.866 1.00 90.06 138 PHE A O 1
ATOM 1127 N N . LYS A 1 139 ? 12.945 7.194 -14.788 1.00 90.50 139 LYS A N 1
ATOM 1128 C CA . LYS A 1 139 ? 13.422 7.913 -15.979 1.00 90.50 139 LYS A CA 1
ATOM 1129 C C . LYS A 1 139 ? 14.899 8.260 -15.837 1.00 90.50 139 LYS A C 1
ATOM 1131 O O . LYS A 1 139 ? 15.648 7.965 -16.754 1.00 90.50 139 LYS A O 1
ATOM 1136 N N . GLU A 1 140 ? 15.323 8.838 -14.714 1.00 90.88 140 GLU A N 1
ATOM 1137 C CA . GLU A 1 140 ? 16.719 9.216 -14.467 1.00 90.88 140 GLU A CA 1
ATOM 1138 C C . GLU A 1 140 ? 17.673 8.021 -14.592 1.00 90.88 140 GLU A C 1
ATOM 1140 O O . GLU A 1 140 ? 18.659 8.105 -15.322 1.00 90.88 140 GLU A O 1
ATOM 1145 N N . VAL A 1 141 ? 17.345 6.886 -13.964 1.00 90.12 141 VAL A N 1
ATOM 1146 C CA . VAL A 1 141 ? 18.139 5.651 -14.092 1.00 90.12 141 VAL A CA 1
ATOM 1147 C C . VAL A 1 141 ? 18.212 5.203 -15.551 1.00 90.12 141 VAL A C 1
ATOM 1149 O O . VAL A 1 141 ? 19.292 4.903 -16.053 1.00 90.12 141 VAL A O 1
ATOM 1152 N N . VAL A 1 142 ? 17.085 5.202 -16.266 1.00 91.44 142 VAL A N 1
ATOM 1153 C CA . VAL A 1 142 ? 17.047 4.833 -17.688 1.00 91.44 142 VAL A CA 1
ATOM 1154 C C . VAL A 1 142 ? 17.884 5.791 -18.535 1.00 91.44 142 VAL A C 1
ATOM 1156 O O . VAL A 1 142 ? 18.675 5.328 -19.353 1.00 91.44 142 VAL A O 1
ATOM 1159 N N . PHE A 1 143 ? 17.763 7.103 -18.317 1.00 92.12 143 PHE A N 1
ATOM 1160 C CA . PHE A 1 143 ? 18.563 8.122 -18.994 1.00 92.12 143 PHE A CA 1
ATOM 1161 C C . PHE A 1 143 ? 20.055 7.868 -18.778 1.00 92.12 143 PHE A C 1
ATOM 1163 O O . PHE A 1 143 ? 20.794 7.782 -19.754 1.00 92.12 143 PHE A O 1
ATOM 1170 N N . GLN A 1 144 ? 20.495 7.670 -17.534 1.00 91.94 144 GLN A N 1
ATOM 1171 C CA . GLN A 1 144 ? 21.897 7.381 -17.220 1.00 91.94 144 GLN A CA 1
ATOM 1172 C C . GLN A 1 144 ? 22.397 6.085 -17.875 1.00 91.94 144 GLN A C 1
ATOM 1174 O O . GLN A 1 144 ? 23.562 6.000 -18.259 1.00 91.94 144 GLN A O 1
ATOM 1179 N N . LEU A 1 145 ? 21.533 5.075 -18.015 1.00 90.38 145 LEU A N 1
ATOM 1180 C CA . LEU A 1 145 ? 21.891 3.794 -18.623 1.00 90.38 145 LEU A CA 1
ATOM 1181 C C . LEU A 1 145 ? 22.043 3.864 -20.144 1.00 90.38 145 LEU A C 1
ATOM 1183 O O . LEU A 1 145 ? 22.914 3.184 -20.684 1.00 90.38 145 LEU A O 1
ATOM 1187 N N . ILE A 1 146 ? 21.210 4.648 -20.832 1.00 90.31 146 ILE A N 1
ATOM 1188 C CA . ILE A 1 146 ? 21.190 4.667 -22.303 1.00 90.31 146 ILE A CA 1
ATOM 1189 C C . ILE A 1 146 ? 21.947 5.849 -22.918 1.00 90.31 146 ILE A C 1
ATOM 1191 O O . ILE A 1 146 ? 22.321 5.775 -24.087 1.00 90.31 146 ILE A O 1
ATOM 1195 N N . LEU A 1 147 ? 22.197 6.919 -22.153 1.00 90.25 147 LEU A N 1
ATOM 1196 C CA . LEU A 1 147 ? 22.923 8.104 -22.623 1.00 90.25 147 LEU A CA 1
ATOM 1197 C C . LEU A 1 147 ? 24.298 7.773 -23.236 1.00 90.25 147 LEU A C 1
ATOM 1199 O O . LEU A 1 147 ? 24.592 8.326 -24.296 1.00 90.25 147 LEU A O 1
ATOM 1203 N N . PRO A 1 148 ? 25.112 6.848 -22.679 1.00 92.12 148 PRO A N 1
ATOM 1204 C CA . PRO A 1 148 ? 26.394 6.469 -23.283 1.00 92.12 148 PRO A CA 1
ATOM 1205 C C . PRO A 1 148 ? 26.286 5.889 -24.701 1.00 92.12 148 PRO A C 1
ATOM 1207 O O . PRO A 1 148 ? 27.279 5.853 -25.419 1.00 92.12 148 PRO A O 1
ATOM 1210 N N . TYR A 1 149 ? 25.093 5.458 -25.114 1.00 88.88 149 TYR A N 1
ATOM 1211 C CA . TYR A 1 149 ? 24.820 4.874 -26.428 1.00 88.88 149 TYR A CA 1
ATOM 1212 C C . TYR A 1 149 ? 24.199 5.881 -27.413 1.00 88.88 149 TYR A C 1
ATOM 1214 O O . TYR A 1 149 ? 23.764 5.493 -28.493 1.00 88.88 149 TYR A O 1
ATOM 1222 N N . GLY A 1 150 ? 24.119 7.170 -27.052 1.00 89.94 150 GLY A N 1
ATOM 1223 C CA . GLY A 1 150 ? 23.599 8.227 -27.930 1.00 89.94 150 GLY A CA 1
ATOM 1224 C C . GLY A 1 150 ? 22.083 8.180 -28.158 1.00 89.94 150 GLY A C 1
ATOM 1225 O O . GLY A 1 150 ? 21.588 8.740 -29.134 1.00 89.94 150 GLY A O 1
ATOM 1226 N N . LEU A 1 151 ? 21.334 7.503 -27.283 1.00 88.38 151 LEU A N 1
ATOM 1227 C CA . LEU A 1 151 ? 19.889 7.323 -27.428 1.00 88.38 151 LEU A CA 1
ATOM 1228 C C . LEU A 1 151 ? 19.084 8.349 -26.629 1.00 88.38 151 LEU A C 1
ATOM 1230 O O . LEU A 1 151 ? 19.355 8.599 -25.456 1.00 88.38 151 LEU A O 1
ATOM 1234 N N . ASP A 1 152 ? 18.022 8.880 -27.239 1.00 87.31 152 ASP A N 1
ATOM 1235 C CA . ASP A 1 152 ? 17.064 9.754 -26.554 1.00 87.31 152 ASP A CA 1
ATOM 1236 C C . ASP A 1 152 ? 16.003 8.932 -25.809 1.00 87.31 152 ASP A C 1
ATOM 1238 O O . ASP A 1 152 ? 15.105 8.353 -26.430 1.00 87.31 152 ASP A O 1
ATOM 1242 N N . ALA A 1 153 ? 16.057 8.908 -24.472 1.00 84.00 153 ALA A N 1
ATOM 1243 C CA . ALA A 1 153 ? 15.132 8.105 -23.662 1.00 84.00 153 ALA A CA 1
ATOM 1244 C C . ALA A 1 153 ? 13.670 8.533 -23.806 1.00 84.00 153 ALA A C 1
ATOM 1246 O O . ALA A 1 153 ? 12.774 7.707 -23.613 1.00 84.00 153 ALA A O 1
ATOM 1247 N N . ARG A 1 154 ? 13.406 9.787 -24.208 1.00 82.31 154 ARG A N 1
ATOM 1248 C CA . ARG A 1 154 ? 12.039 10.271 -24.460 1.00 82.31 154 ARG A CA 1
ATOM 1249 C C . ARG A 1 154 ? 11.343 9.466 -25.554 1.00 82.31 154 ARG A C 1
ATOM 1251 O O . ARG A 1 154 ? 10.141 9.236 -25.467 1.00 82.31 154 ARG A O 1
ATOM 1258 N N . SER A 1 155 ? 12.099 8.974 -26.534 1.00 83.06 155 SER A N 1
ATOM 1259 C CA . SER A 1 155 ? 11.568 8.142 -27.617 1.00 83.06 155 SER A CA 1
ATOM 1260 C C . SER A 1 155 ? 11.196 6.713 -27.183 1.00 83.06 155 SER A C 1
ATOM 1262 O O . SER A 1 155 ? 10.402 6.057 -27.861 1.00 83.06 155 SER A O 1
ATOM 1264 N N . TYR A 1 156 ? 11.729 6.241 -26.048 1.00 80.06 156 TYR A N 1
ATOM 1265 C CA . TYR A 1 156 ? 11.515 4.888 -25.514 1.00 80.06 156 TYR A CA 1
ATOM 1266 C C . TYR A 1 156 ? 10.489 4.847 -24.377 1.00 80.06 156 TYR A C 1
ATOM 1268 O O . TYR A 1 156 ? 9.744 3.873 -24.255 1.00 80.06 156 TYR A O 1
ATOM 1276 N N . LEU A 1 157 ? 10.411 5.912 -23.578 1.00 82.25 157 LEU A N 1
ATOM 1277 C CA . LEU A 1 157 ? 9.516 6.060 -22.423 1.00 82.25 157 LEU A CA 1
ATOM 1278 C C . LEU A 1 157 ? 8.178 6.711 -22.818 1.00 82.25 157 LEU A C 1
ATOM 1280 O O . LEU A 1 157 ? 7.684 7.609 -22.140 1.00 82.25 157 LEU A O 1
ATOM 1284 N N . GLY A 1 158 ? 7.621 6.278 -23.954 1.00 82.06 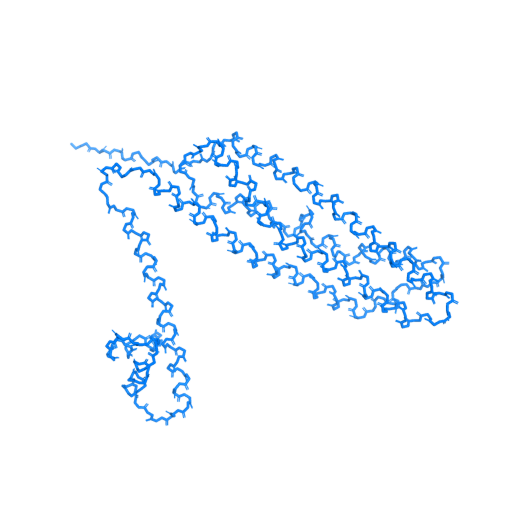158 GLY A N 1
ATOM 1285 C CA . GLY A 1 158 ? 6.398 6.827 -24.545 1.00 82.06 158 GLY A CA 1
ATOM 1286 C C . GLY A 1 158 ? 5.116 6.515 -23.758 1.00 82.06 158 GLY A C 1
ATOM 1287 O O . GLY A 1 158 ? 5.126 6.261 -22.556 1.00 82.06 158 GLY A O 1
ATOM 1288 N N . GLY A 1 159 ? 3.972 6.498 -24.450 1.00 85.88 159 GLY A N 1
ATOM 1289 C CA . GLY A 1 159 ? 2.648 6.372 -23.818 1.00 85.88 159 GLY A CA 1
ATOM 1290 C C . GLY A 1 159 ? 2.447 5.130 -22.935 1.00 85.88 159 GLY A C 1
ATOM 1291 O O . GLY A 1 159 ? 1.707 5.200 -21.954 1.00 85.88 159 GLY A O 1
ATOM 1292 N N . TRP A 1 160 ? 3.139 4.021 -23.226 1.00 88.50 160 TRP A N 1
ATOM 1293 C CA . TRP A 1 160 ? 3.076 2.805 -22.406 1.00 88.50 160 TRP A CA 1
ATOM 1294 C C . TRP A 1 160 ? 3.577 3.048 -20.976 1.00 88.50 160 TRP A C 1
ATOM 1296 O O . TRP A 1 160 ? 2.993 2.525 -20.029 1.00 88.50 160 TRP A O 1
ATOM 1306 N N . PHE A 1 161 ? 4.604 3.888 -20.808 1.00 89.44 161 PHE A N 1
ATOM 1307 C CA . PHE A 1 161 ? 5.234 4.124 -19.514 1.00 89.44 161 PHE A CA 1
ATOM 1308 C C . PHE A 1 161 ? 4.283 4.866 -18.570 1.00 89.44 161 PHE A C 1
ATOM 1310 O O . PHE A 1 161 ? 4.081 4.440 -17.438 1.00 89.44 161 PHE A O 1
ATOM 1317 N N . ASN A 1 162 ? 3.589 5.901 -19.057 1.00 88.69 162 ASN A N 1
ATOM 1318 C CA . ASN A 1 162 ? 2.566 6.618 -18.279 1.00 88.69 162 ASN A CA 1
ATOM 1319 C C . ASN A 1 162 ? 1.428 5.699 -17.808 1.00 88.69 162 ASN A C 1
ATOM 1321 O O . ASN A 1 162 ? 0.947 5.816 -16.675 1.00 88.69 162 ASN A O 1
ATOM 1325 N N . LEU A 1 163 ? 1.010 4.766 -18.668 1.00 89.44 163 LEU A N 1
ATOM 1326 C CA . LEU A 1 163 ? -0.004 3.775 -18.325 1.00 89.44 163 LEU A CA 1
ATOM 1327 C C . LEU A 1 163 ? 0.505 2.794 -17.261 1.00 89.44 163 LEU A C 1
ATOM 1329 O O . LEU A 1 163 ? -0.220 2.516 -16.305 1.00 89.44 163 LEU A O 1
ATOM 1333 N N . ALA A 1 164 ? 1.740 2.305 -17.399 1.00 89.75 164 ALA A N 1
ATOM 1334 C CA . ALA A 1 164 ? 2.380 1.437 -16.412 1.00 89.75 164 ALA A CA 1
ATOM 1335 C C . ALA A 1 164 ? 2.503 2.136 -15.049 1.00 89.75 164 ALA A C 1
ATOM 1337 O O . ALA A 1 164 ? 2.127 1.555 -14.033 1.00 89.75 164 ALA A O 1
ATOM 1338 N N . ILE A 1 165 ? 2.904 3.413 -15.030 1.00 88.38 165 ILE A N 1
ATOM 1339 C CA . ILE A 1 165 ? 2.974 4.228 -13.809 1.00 88.38 165 ILE A CA 1
ATOM 1340 C C . ILE A 1 165 ? 1.616 4.314 -13.134 1.00 88.38 165 ILE A C 1
ATOM 1342 O O . ILE A 1 165 ? 1.484 3.990 -11.956 1.00 88.38 165 ILE A O 1
ATOM 1346 N N . THR A 1 166 ? 0.586 4.700 -13.884 1.00 88.75 166 THR A N 1
ATOM 1347 C CA . THR A 1 166 ? -0.760 4.870 -13.329 1.00 88.75 166 THR A CA 1
ATOM 1348 C C . THR A 1 166 ? -1.294 3.549 -12.770 1.00 88.75 166 THR A C 1
ATOM 1350 O O . THR A 1 166 ? -1.882 3.524 -11.687 1.00 88.75 166 THR A O 1
ATOM 1353 N N . ARG A 1 167 ? -1.049 2.431 -13.467 1.00 90.50 167 ARG A N 1
ATOM 1354 C CA . ARG A 1 167 ? -1.423 1.088 -13.002 1.00 90.50 167 ARG A CA 1
ATOM 1355 C C . ARG A 1 167 ? -0.670 0.693 -11.736 1.00 90.50 167 ARG A C 1
ATOM 1357 O O . ARG A 1 167 ? -1.314 0.280 -10.774 1.00 90.50 167 ARG A O 1
ATOM 1364 N N . GLY A 1 168 ? 0.652 0.850 -11.712 1.00 90.00 168 GLY A N 1
ATOM 1365 C CA . GLY A 1 168 ? 1.479 0.502 -10.558 1.00 90.00 168 GLY A CA 1
ATOM 1366 C C . GLY A 1 168 ? 1.107 1.322 -9.324 1.00 90.00 168 GLY A C 1
ATOM 1367 O O . GLY A 1 168 ? 0.811 0.768 -8.267 1.00 90.00 168 GLY A O 1
ATOM 1368 N N . GLN A 1 169 ? 1.009 2.642 -9.479 1.00 87.50 169 GLN A N 1
ATOM 1369 C CA . GLN A 1 169 ? 0.610 3.564 -8.415 1.00 87.50 169 GLN A CA 1
ATOM 1370 C C . GLN A 1 169 ? -0.808 3.277 -7.899 1.00 87.50 169 GLN A C 1
ATOM 1372 O O . GLN A 1 169 ? -1.023 3.176 -6.689 1.00 87.50 169 GLN A O 1
ATOM 1377 N N . GLY A 1 170 ? -1.774 3.089 -8.804 1.00 88.81 170 GLY A N 1
ATOM 1378 C CA . GLY A 1 170 ? -3.149 2.742 -8.442 1.00 88.81 170 GLY A CA 1
ATOM 1379 C C . GLY A 1 170 ? -3.254 1.389 -7.732 1.00 88.81 170 GLY A C 1
ATOM 1380 O O . GLY A 1 170 ? -4.008 1.256 -6.762 1.00 88.81 170 GLY A O 1
ATOM 1381 N N . GLY A 1 171 ? -2.467 0.402 -8.171 1.00 91.12 171 GLY A N 1
ATOM 1382 C CA . GLY A 1 171 ? -2.366 -0.917 -7.551 1.00 91.12 171 GLY A CA 1
ATOM 1383 C C . GLY A 1 171 ? -1.839 -0.844 -6.121 1.00 91.12 171 GLY A C 1
ATOM 1384 O O . GLY A 1 171 ? -2.468 -1.389 -5.215 1.00 91.12 171 GLY A O 1
ATOM 1385 N N . ILE A 1 172 ? -0.750 -0.102 -5.902 1.00 89.00 172 ILE A N 1
ATOM 1386 C CA . ILE A 1 172 ? -0.141 0.091 -4.578 1.00 89.00 172 ILE A CA 1
ATOM 1387 C C . ILE A 1 172 ? -1.123 0.758 -3.617 1.00 89.00 172 ILE A C 1
ATOM 1389 O O . ILE A 1 172 ? -1.350 0.239 -2.527 1.00 89.00 172 ILE A O 1
ATOM 1393 N N . VAL A 1 173 ? -1.775 1.851 -4.024 1.00 87.31 173 VAL A N 1
ATOM 1394 C CA . VAL A 1 173 ? -2.752 2.555 -3.173 1.00 87.31 173 VAL A CA 1
ATOM 1395 C C . VAL A 1 173 ? -3.952 1.668 -2.838 1.00 87.31 173 VAL A C 1
ATOM 1397 O O . VAL A 1 173 ? -4.430 1.656 -1.701 1.00 87.31 173 VAL A O 1
ATOM 1400 N N . SER A 1 174 ? -4.456 0.914 -3.815 1.00 90.12 174 SER A N 1
ATOM 1401 C CA . SER A 1 174 ? -5.600 0.022 -3.603 1.00 90.12 174 SER A CA 1
ATOM 1402 C C . SER A 1 174 ? -5.246 -1.133 -2.666 1.00 90.12 174 SER A C 1
ATOM 1404 O O . SER A 1 174 ? -6.022 -1.461 -1.766 1.00 90.12 174 SER A O 1
ATOM 1406 N N . LEU A 1 175 ? -4.056 -1.716 -2.839 1.00 91.62 175 LEU A N 1
ATOM 1407 C CA . LEU A 1 175 ? -3.523 -2.760 -1.970 1.00 91.62 175 LEU A CA 1
AT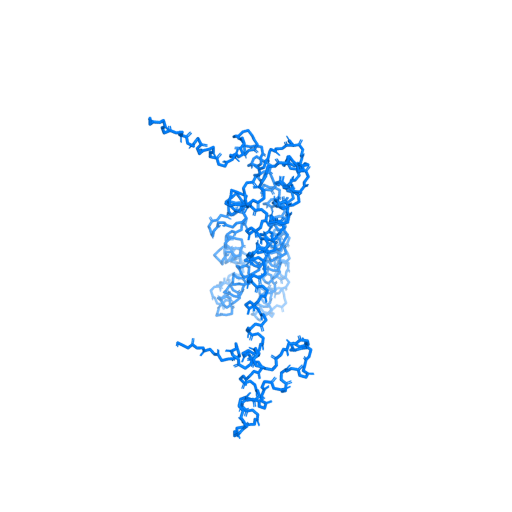OM 1408 C C . LEU A 1 175 ? -3.320 -2.239 -0.544 1.00 91.62 175 LEU A C 1
ATOM 1410 O O . LEU A 1 175 ? -3.851 -2.826 0.393 1.00 91.62 175 LEU A O 1
ATOM 1414 N N . ALA A 1 176 ? -2.644 -1.103 -0.394 1.00 88.50 176 ALA A N 1
ATOM 1415 C CA . ALA A 1 176 ? -2.412 -0.419 0.874 1.00 88.50 176 ALA A CA 1
ATOM 1416 C C . ALA A 1 176 ? -3.699 -0.241 1.690 1.00 88.50 176 ALA A C 1
ATOM 1418 O O . ALA A 1 176 ? -3.758 -0.618 2.861 1.00 88.50 176 ALA A O 1
ATOM 1419 N N . ARG A 1 177 ? -4.760 0.280 1.054 1.00 89.25 177 ARG A N 1
ATOM 1420 C CA . ARG A 1 177 ? -6.081 0.455 1.682 1.00 89.25 177 ARG A CA 1
ATOM 1421 C C . ARG A 1 177 ? -6.678 -0.871 2.145 1.00 89.25 177 ARG A C 1
ATOM 1423 O O . ARG A 1 177 ? -7.207 -0.949 3.251 1.00 89.25 177 ARG A O 1
ATOM 1430 N N . ARG A 1 178 ? -6.589 -1.912 1.312 1.00 93.44 178 ARG A N 1
ATOM 1431 C CA . ARG A 1 178 ? -7.114 -3.243 1.635 1.00 93.44 178 ARG A CA 1
ATOM 1432 C C . ARG A 1 178 ? -6.391 -3.865 2.825 1.00 93.44 178 ARG A C 1
ATOM 1434 O O . ARG A 1 178 ? -7.049 -4.368 3.728 1.00 93.44 178 ARG A O 1
ATOM 1441 N N . GLU A 1 179 ? -5.064 -3.838 2.833 1.00 92.88 179 GLU A N 1
ATOM 1442 C CA . GLU A 1 179 ? -4.278 -4.428 3.922 1.00 92.88 179 GLU A CA 1
ATOM 1443 C C . GLU A 1 179 ? -4.422 -3.617 5.218 1.00 92.88 179 GLU A C 1
ATOM 1445 O O . GLU A 1 179 ? -4.583 -4.183 6.295 1.00 92.88 179 GLU A O 1
ATOM 1450 N N . ARG A 1 180 ? -4.525 -2.286 5.124 1.00 92.44 180 ARG A N 1
ATOM 1451 C CA . ARG A 1 180 ? -4.851 -1.432 6.273 1.00 92.44 180 ARG A CA 1
ATOM 1452 C C . ARG A 1 180 ? -6.207 -1.769 6.904 1.00 92.44 180 ARG A C 1
ATOM 1454 O O . ARG A 1 180 ? -6.324 -1.756 8.131 1.00 92.44 180 ARG A O 1
ATOM 1461 N N . ALA A 1 181 ? -7.215 -2.076 6.087 1.00 90.94 181 ALA A N 1
ATOM 1462 C CA . ALA A 1 181 ? -8.530 -2.485 6.572 1.00 90.94 181 ALA A CA 1
ATOM 1463 C C . ALA A 1 181 ? -8.481 -3.825 7.328 1.00 90.94 181 ALA A C 1
ATOM 1465 O O . ALA A 1 181 ? -9.194 -3.983 8.314 1.00 90.94 181 ALA A O 1
ATOM 1466 N N . LYS A 1 182 ? -7.608 -4.764 6.932 1.00 94.19 182 LYS A N 1
ATOM 1467 C CA . LYS A 1 182 ? -7.391 -6.007 7.697 1.00 94.19 182 LYS A CA 1
ATOM 1468 C C . LYS A 1 182 ? -6.829 -5.717 9.085 1.00 94.19 182 LYS A C 1
ATOM 1470 O O . LYS A 1 182 ? -7.335 -6.243 10.068 1.00 94.19 182 LYS A O 1
ATOM 1475 N N . VAL A 1 183 ? -5.842 -4.827 9.173 1.00 94.19 183 VAL A N 1
ATOM 1476 C CA . VAL A 1 183 ? -5.259 -4.425 10.460 1.00 94.19 183 VAL A CA 1
ATOM 1477 C C . VAL A 1 183 ? -6.289 -3.749 11.372 1.00 94.19 183 VAL A C 1
ATOM 1479 O O . VAL A 1 183 ? -6.284 -4.003 12.569 1.00 94.19 183 VAL A O 1
ATOM 1482 N N . SER A 1 184 ? -7.218 -2.955 10.829 1.00 92.25 184 SER A N 1
ATOM 1483 C CA . SER A 1 184 ? -8.319 -2.356 11.612 1.00 92.25 184 SER A CA 1
ATOM 1484 C C . SER A 1 184 ? -9.198 -3.415 12.303 1.00 92.25 184 SER A C 1
ATOM 1486 O O . SER A 1 184 ? -9.575 -3.274 13.471 1.00 92.25 184 SER A O 1
ATOM 1488 N N . ILE A 1 185 ? -9.453 -4.538 11.622 1.00 93.31 185 ILE A N 1
ATOM 1489 C CA . ILE A 1 185 ? -10.158 -5.684 12.214 1.00 93.31 185 ILE A CA 1
ATOM 1490 C C . ILE A 1 185 ? -9.331 -6.274 13.366 1.00 93.31 185 ILE A C 1
ATOM 1492 O O . ILE A 1 185 ? -9.864 -6.452 14.460 1.00 93.31 185 ILE A O 1
ATOM 1496 N N . LEU A 1 186 ? -8.024 -6.483 13.165 1.00 94.31 186 LEU A N 1
ATOM 1497 C CA . LEU A 1 186 ? -7.126 -7.015 14.200 1.00 94.31 186 LEU A CA 1
ATOM 1498 C C . LEU A 1 186 ? -7.022 -6.103 15.433 1.00 94.31 186 LEU A C 1
ATOM 1500 O O . LEU A 1 186 ? -6.969 -6.598 16.557 1.00 94.31 186 LEU A O 1
ATOM 1504 N N . ILE A 1 187 ? -7.020 -4.778 15.249 1.00 93.81 187 ILE A N 1
ATOM 1505 C CA . ILE A 1 187 ? -7.072 -3.814 16.361 1.00 93.81 187 ILE A CA 1
ATOM 1506 C C . ILE A 1 187 ? -8.344 -4.024 17.175 1.00 93.81 187 ILE A C 1
ATOM 1508 O O . ILE A 1 187 ? -8.293 -4.114 18.403 1.00 93.81 187 ILE A O 1
ATOM 1512 N N . THR A 1 188 ? -9.484 -4.116 16.489 1.00 92.94 188 THR A N 1
ATOM 1513 C CA . THR A 1 188 ? -10.787 -4.296 17.131 1.00 92.94 188 THR A CA 1
ATOM 1514 C C . THR A 1 188 ? -10.819 -5.600 17.928 1.00 92.94 188 THR A C 1
ATOM 1516 O O . THR A 1 188 ? -11.212 -5.601 19.095 1.00 92.94 188 THR A O 1
ATOM 1519 N N . GLU A 1 189 ? -10.344 -6.699 17.339 1.00 92.50 189 GLU A N 1
ATOM 1520 C CA . GLU A 1 189 ? -10.226 -7.997 18.011 1.00 92.50 189 GLU A CA 1
ATOM 1521 C C . GLU A 1 189 ? -9.325 -7.922 19.250 1.00 92.50 189 GLU A C 1
ATOM 1523 O O . GLU A 1 189 ? -9.705 -8.397 20.321 1.00 92.50 189 GLU A O 1
ATOM 1528 N N . PHE A 1 190 ? -8.167 -7.268 19.139 1.00 93.44 190 PHE A N 1
ATOM 1529 C CA . PHE A 1 190 ? -7.222 -7.103 20.242 1.00 93.44 190 PHE A CA 1
ATOM 1530 C C . PHE A 1 190 ? -7.813 -6.311 21.413 1.00 93.44 190 PHE A C 1
ATOM 1532 O O . PHE A 1 190 ? -7.684 -6.717 22.573 1.00 93.44 190 PHE A O 1
ATOM 1539 N N . VAL A 1 191 ? -8.496 -5.198 21.132 1.00 91.69 191 VAL A N 1
ATOM 1540 C CA . VAL A 1 191 ? -9.140 -4.383 22.171 1.00 91.69 191 VAL A CA 1
ATOM 1541 C C . VAL A 1 191 ? -10.278 -5.157 22.840 1.00 91.69 191 VAL A C 1
ATOM 1543 O O . VAL A 1 191 ? -10.362 -5.172 24.071 1.00 91.69 191 VAL A O 1
ATOM 1546 N N . LEU A 1 192 ? -11.109 -5.864 22.066 1.00 89.44 192 LEU A N 1
ATOM 1547 C CA . LEU A 1 192 ? -12.183 -6.704 22.607 1.00 89.44 192 LEU A CA 1
ATOM 1548 C C . LEU A 1 192 ? -11.642 -7.840 23.485 1.00 89.44 192 LEU A C 1
ATOM 1550 O O . LEU A 1 192 ? -12.191 -8.087 24.561 1.00 89.44 192 LEU A O 1
ATOM 1554 N N . ALA A 1 193 ? -10.561 -8.505 23.069 1.00 90.19 193 ALA A N 1
ATOM 1555 C CA . ALA A 1 193 ? -9.925 -9.564 23.849 1.00 90.19 193 ALA A CA 1
ATOM 1556 C C . ALA A 1 193 ? -9.425 -9.038 25.203 1.00 90.19 193 ALA A C 1
ATOM 1558 O O . ALA A 1 193 ? -9.677 -9.648 26.241 1.00 90.19 193 ALA A O 1
ATOM 1559 N N . ARG A 1 194 ? -8.793 -7.858 25.226 1.00 87.75 194 ARG A N 1
ATOM 1560 C CA . ARG A 1 194 ? -8.327 -7.233 26.474 1.00 87.75 194 ARG A CA 1
ATOM 1561 C C . ARG A 1 194 ? -9.456 -6.827 27.415 1.00 87.75 194 ARG A C 1
ATOM 1563 O O . ARG A 1 194 ? -9.302 -6.951 28.627 1.00 87.75 194 ARG A O 1
ATOM 1570 N N . GLN A 1 195 ? -10.590 -6.378 26.883 1.00 84.81 195 GLN A N 1
ATOM 1571 C CA . GLN A 1 195 ? -11.751 -6.023 27.704 1.00 84.81 195 GLN A CA 1
ATOM 1572 C C . GLN A 1 195 ? -12.386 -7.240 28.394 1.00 84.81 195 GLN A C 1
ATOM 1574 O O . GLN A 1 195 ? -12.946 -7.091 29.476 1.00 84.81 195 GLN A O 1
ATOM 1579 N N . GLN A 1 196 ? -12.282 -8.440 27.811 1.00 77.69 196 GLN A N 1
ATOM 1580 C CA . GLN A 1 196 ? -12.835 -9.671 28.393 1.00 77.69 196 GLN A CA 1
ATOM 1581 C C . GLN A 1 196 ? -11.965 -10.280 29.506 1.00 77.69 196 GLN A C 1
ATOM 1583 O O . GLN A 1 196 ? -12.479 -11.036 30.326 1.00 77.69 196 GLN A O 1
ATOM 1588 N N . VAL A 1 197 ? -10.666 -9.957 29.555 1.00 67.12 197 VAL A N 1
ATOM 1589 C CA . VAL A 1 197 ? -9.721 -10.487 30.563 1.00 67.12 197 VAL A CA 1
ATOM 1590 C C . VAL A 1 197 ? -9.835 -9.761 31.909 1.00 67.12 197 VAL A C 1
ATOM 1592 O O . VAL A 1 197 ? -9.387 -10.278 32.931 1.00 67.12 197 VAL A O 1
ATOM 1595 N N . VAL A 1 198 ? -10.481 -8.592 31.955 1.00 56.59 198 VAL A N 1
ATOM 1596 C CA . VAL A 1 198 ? -10.850 -7.968 33.229 1.00 56.59 198 VAL A CA 1
ATOM 1597 C C . VAL A 1 198 ? -11.986 -8.811 33.829 1.00 56.59 198 VAL A C 1
ATOM 1599 O O . VAL A 1 198 ? -13.064 -8.850 33.229 1.00 56.59 198 VAL A O 1
ATOM 1602 N N . PRO A 1 199 ? -11.784 -9.513 34.968 1.00 46.31 199 PRO A N 1
ATOM 1603 C CA . PRO A 1 199 ? -12.860 -10.274 35.595 1.00 46.31 199 PRO A CA 1
ATOM 1604 C C . PRO A 1 199 ? -14.041 -9.331 35.822 1.00 46.31 199 PRO A C 1
ATOM 1606 O O . PRO A 1 199 ? -13.814 -8.149 36.103 1.00 46.31 199 PRO A O 1
ATOM 1609 N N . PRO A 1 200 ? -15.291 -9.805 35.685 1.00 44.94 200 PRO A N 1
ATOM 1610 C CA . PRO A 1 200 ? -16.451 -8.954 35.844 1.00 44.94 200 PRO A CA 1
ATOM 1611 C C . PRO A 1 200 ? -16.495 -8.503 37.301 1.00 44.94 200 PRO A C 1
ATOM 1613 O O . PRO A 1 200 ? -17.086 -9.154 38.159 1.00 44.94 200 PRO A O 1
ATOM 1616 N N . VAL A 1 201 ? -15.870 -7.363 37.596 1.00 50.75 201 VAL A N 1
ATOM 1617 C CA . VAL A 1 201 ? -16.257 -6.555 38.739 1.00 50.75 201 VAL A CA 1
ATOM 1618 C C . VAL A 1 201 ? -17.740 -6.338 38.520 1.00 50.75 201 VAL A C 1
ATOM 1620 O O . VAL A 1 201 ? -18.139 -5.871 37.451 1.00 50.75 201 VAL A O 1
ATOM 1623 N N . ALA A 1 202 ? -18.549 -6.776 39.479 1.00 49.50 202 ALA A N 1
ATOM 1624 C CA . ALA A 1 202 ? -19.996 -6.664 39.467 1.00 49.50 202 ALA A CA 1
ATOM 1625 C C . ALA A 1 202 ? -20.414 -5.180 39.430 1.00 49.50 202 ALA A C 1
ATOM 1627 O O . ALA A 1 202 ? -20.869 -4.603 40.409 1.00 49.50 202 ALA A O 1
ATOM 1628 N N . CYS A 1 203 ? -20.243 -4.545 38.276 1.00 41.12 203 CYS A N 1
ATOM 1629 C CA . CYS A 1 203 ? -20.548 -3.159 37.979 1.00 41.12 203 CYS A CA 1
ATOM 1630 C C . CYS A 1 203 ? -21.510 -3.159 36.790 1.00 41.12 203 CYS A C 1
ATOM 1632 O O . CYS A 1 203 ? -21.125 -3.054 35.631 1.00 41.12 203 CYS A O 1
ATOM 1634 N N . LYS A 1 204 ? -22.788 -3.362 37.119 1.00 51.84 204 LYS A N 1
ATOM 1635 C CA . LYS A 1 204 ? -24.010 -2.994 36.380 1.00 51.84 204 LYS A CA 1
ATOM 1636 C C . LYS A 1 204 ? -23.834 -2.599 34.884 1.00 51.84 204 LYS A C 1
ATOM 1638 O O . LYS A 1 204 ? -23.964 -1.443 34.503 1.00 51.84 204 LYS A O 1
ATOM 1643 N N . ASN A 1 205 ? -23.595 -3.599 34.034 1.00 51.19 205 ASN A N 1
ATOM 1644 C CA . ASN A 1 205 ? -24.365 -3.993 32.833 1.00 51.19 205 ASN A CA 1
ATOM 1645 C C . ASN A 1 205 ? -24.820 -2.986 31.741 1.00 51.19 205 ASN A C 1
ATOM 1647 O O . ASN A 1 205 ? -25.744 -3.323 31.000 1.00 51.19 205 ASN A O 1
ATOM 1651 N N . ASN A 1 206 ? -24.179 -1.832 31.523 1.00 55.47 206 ASN A N 1
ATOM 1652 C CA . ASN A 1 206 ? -24.618 -0.918 30.442 1.00 55.47 206 ASN A CA 1
ATOM 1653 C C . ASN A 1 206 ? -23.725 -0.863 29.184 1.00 55.47 206 ASN A C 1
ATOM 1655 O O . ASN A 1 206 ? -24.241 -0.591 28.109 1.00 55.47 206 ASN A O 1
ATOM 1659 N N . ALA A 1 207 ? -22.418 -1.139 29.256 1.00 52.72 207 ALA A N 1
ATOM 1660 C CA . ALA A 1 207 ? -21.525 -0.981 28.092 1.00 52.72 207 ALA A CA 1
ATOM 1661 C C . ALA A 1 207 ? -21.456 -2.230 27.186 1.00 52.72 207 ALA A C 1
ATOM 1663 O O . ALA A 1 207 ? -21.521 -2.129 25.961 1.00 52.72 207 ALA A O 1
ATOM 1664 N N . ALA A 1 208 ? -21.412 -3.429 27.779 1.00 57.84 208 ALA A N 1
ATOM 1665 C CA . ALA A 1 208 ? -21.402 -4.695 27.035 1.00 57.84 208 ALA A CA 1
ATOM 1666 C C . ALA A 1 208 ? -22.716 -4.953 26.268 1.00 57.84 208 ALA A C 1
ATOM 1668 O O . ALA A 1 208 ? -22.735 -5.672 25.266 1.00 57.84 208 ALA A O 1
ATOM 1669 N N . SER A 1 209 ? -23.825 -4.355 26.716 1.00 63.16 209 SER A N 1
ATOM 1670 C CA . SER A 1 209 ? -25.103 -4.409 26.005 1.00 63.16 209 SER A CA 1
ATOM 1671 C C . SER A 1 209 ? -25.086 -3.542 24.743 1.00 63.16 209 SER A C 1
ATOM 1673 O O . SER A 1 209 ? -25.657 -3.953 23.734 1.00 63.16 209 SER A O 1
ATOM 1675 N N . THR A 1 210 ? -24.372 -2.412 24.747 1.00 68.00 210 THR A N 1
ATOM 1676 C CA . THR A 1 210 ? -24.253 -1.508 23.592 1.00 68.00 210 THR A CA 1
ATOM 1677 C C . THR A 1 210 ? -23.468 -2.143 22.446 1.00 68.00 210 THR A C 1
ATOM 1679 O O . THR A 1 210 ? -23.980 -2.195 21.332 1.00 68.00 210 THR A O 1
ATOM 1682 N N . ILE A 1 211 ? -22.305 -2.748 22.718 1.00 67.75 211 ILE A N 1
ATOM 1683 C CA . ILE A 1 211 ? -21.488 -3.418 21.684 1.00 67.75 211 ILE A CA 1
ATOM 1684 C C . ILE A 1 211 ? -22.263 -4.582 21.043 1.00 67.75 211 ILE A C 1
ATOM 1686 O O . ILE A 1 211 ? -22.341 -4.704 19.820 1.00 67.75 211 ILE A O 1
ATOM 1690 N N . ARG A 1 212 ? -22.930 -5.414 21.859 1.00 70.75 212 ARG A N 1
ATOM 1691 C CA . ARG A 1 21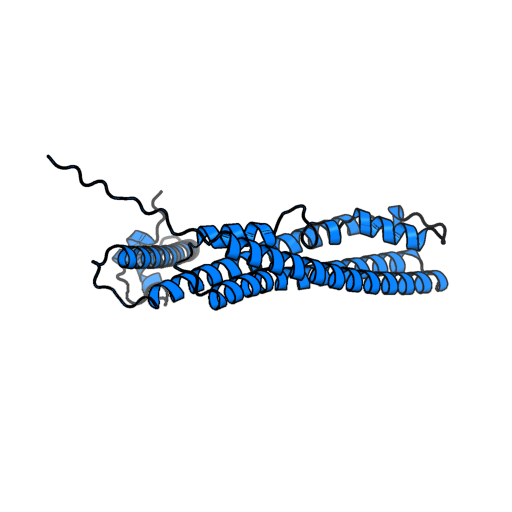2 ? -23.793 -6.497 21.350 1.00 70.75 212 ARG A CA 1
ATOM 1692 C C . ARG A 1 212 ? -24.973 -5.962 20.535 1.00 70.75 212 ARG A C 1
ATOM 1694 O O . ARG A 1 212 ? -25.408 -6.617 19.589 1.00 70.75 212 ARG A O 1
ATOM 1701 N N . ARG A 1 213 ? -25.506 -4.791 20.891 1.00 76.69 213 ARG A N 1
ATOM 1702 C CA . ARG A 1 213 ? -26.605 -4.144 20.165 1.00 76.69 213 ARG A CA 1
ATOM 1703 C C . ARG A 1 213 ? -26.150 -3.617 18.804 1.00 76.69 213 ARG A C 1
ATOM 1705 O O . ARG A 1 213 ? -26.891 -3.777 17.838 1.00 76.69 213 ARG A O 1
ATOM 1712 N N . GLU A 1 214 ? -24.952 -3.049 18.711 1.00 79.25 214 GLU A N 1
ATOM 1713 C CA . GLU A 1 214 ? -24.377 -2.562 17.450 1.00 79.25 214 GLU A CA 1
ATOM 1714 C C . GLU A 1 214 ? -24.024 -3.704 16.494 1.00 79.25 214 GLU A C 1
ATOM 1716 O O . GLU A 1 214 ? -24.423 -3.661 15.329 1.00 79.25 214 GLU A O 1
ATOM 1721 N N . ALA A 1 215 ? -23.404 -4.779 16.991 1.00 79.00 215 ALA A N 1
ATOM 1722 C CA . ALA A 1 215 ? -23.125 -5.971 16.188 1.00 79.00 215 ALA A CA 1
ATOM 1723 C C . ALA A 1 215 ? -24.413 -6.581 15.597 1.00 79.00 215 ALA A C 1
ATOM 1725 O O . ALA A 1 215 ? -24.503 -6.818 14.392 1.00 79.00 215 ALA A O 1
ATOM 1726 N N . ARG A 1 216 ? -25.465 -6.734 16.419 1.00 83.81 216 ARG A N 1
ATOM 1727 C CA . ARG A 1 216 ? -26.782 -7.217 15.958 1.00 83.81 216 ARG A CA 1
ATOM 1728 C C . ARG A 1 216 ? -27.435 -6.277 14.943 1.00 83.81 216 ARG A C 1
ATOM 1730 O O . ARG A 1 216 ? -28.150 -6.739 14.052 1.00 83.81 216 ARG A O 1
ATOM 1737 N N . LYS A 1 217 ? -27.209 -4.964 15.059 1.00 89.44 217 LYS A N 1
ATOM 1738 C CA . LYS A 1 217 ? -27.725 -3.965 14.111 1.00 89.44 217 LYS A CA 1
ATOM 1739 C C . LYS A 1 217 ? -27.073 -4.126 12.736 1.00 89.44 217 LYS A C 1
ATOM 1741 O O . LYS A 1 217 ? -27.795 -4.165 11.742 1.00 89.44 217 LYS A O 1
ATOM 1746 N N . LEU A 1 218 ? -25.748 -4.282 12.688 1.00 88.44 218 LEU A N 1
ATOM 1747 C CA . LEU A 1 218 ? -25.004 -4.510 11.443 1.00 88.44 218 LEU A CA 1
ATOM 1748 C C . LEU A 1 218 ? -25.399 -5.830 10.774 1.00 88.44 218 LEU A C 1
ATOM 1750 O O . LEU A 1 218 ? -25.662 -5.859 9.573 1.00 88.44 218 LEU A O 1
ATOM 1754 N N . GLU A 1 219 ? -25.526 -6.905 11.552 1.00 87.25 219 GLU A N 1
ATOM 1755 C CA . GLU A 1 219 ? -25.963 -8.206 11.038 1.00 87.25 219 GLU A CA 1
ATOM 1756 C C . GLU A 1 219 ? -27.379 -8.133 10.438 1.00 87.25 219 GLU A C 1
ATOM 1758 O O . GLU A 1 219 ? -27.634 -8.623 9.334 1.00 87.25 219 GLU A O 1
ATOM 1763 N N . THR A 1 220 ? -28.293 -7.441 11.126 1.00 91.75 220 THR A N 1
ATOM 1764 C CA . THR A 1 220 ? -29.663 -7.213 10.641 1.00 91.75 220 THR A CA 1
ATOM 1765 C C . THR A 1 220 ? -29.671 -6.400 9.344 1.00 91.75 220 THR A C 1
ATOM 1767 O O . THR A 1 220 ? -30.411 -6.726 8.414 1.00 91.75 220 THR A O 1
ATOM 1770 N N . GLN A 1 221 ? -28.826 -5.372 9.242 1.00 91.12 221 GLN A N 1
ATOM 1771 C CA . GLN A 1 221 ? -28.715 -4.548 8.039 1.00 91.12 221 GLN A CA 1
ATOM 1772 C C . GLN A 1 221 ? -28.187 -5.354 6.844 1.00 91.12 221 GLN A C 1
ATOM 1774 O O . GLN A 1 221 ? -28.817 -5.358 5.784 1.00 91.12 221 GLN A O 1
ATOM 1779 N N . ALA A 1 222 ? -27.110 -6.122 7.031 1.00 90.81 222 ALA A N 1
ATOM 1780 C CA . ALA A 1 222 ? -26.554 -6.986 5.990 1.00 90.81 222 ALA A CA 1
ATOM 1781 C C . ALA A 1 222 ? -27.575 -8.029 5.499 1.00 90.81 222 ALA A C 1
ATOM 1783 O O . ALA A 1 222 ? -27.662 -8.330 4.304 1.00 90.81 222 ALA A O 1
ATOM 1784 N N . LYS A 1 223 ? -28.399 -8.562 6.409 1.00 93.06 223 LYS A N 1
ATOM 1785 C CA . LYS A 1 223 ? -29.498 -9.473 6.066 1.00 93.06 223 LYS A CA 1
ATOM 1786 C C . LYS A 1 223 ? -30.535 -8.801 5.163 1.00 93.06 223 LYS A C 1
ATOM 1788 O O . LYS A 1 223 ? -30.927 -9.378 4.147 1.00 93.06 223 LYS A O 1
ATOM 1793 N N . HIS A 1 224 ? -30.946 -7.578 5.492 1.00 94.19 224 HIS A N 1
ATOM 1794 C CA . HIS A 1 224 ? -31.905 -6.818 4.687 1.00 94.19 224 HIS A CA 1
ATOM 1795 C C . HIS A 1 224 ? -31.357 -6.490 3.293 1.00 94.19 224 HIS A C 1
ATOM 1797 O O . HIS A 1 224 ? -32.073 -6.648 2.304 1.00 94.19 224 HIS A O 1
ATOM 1803 N N . GLU A 1 225 ? -30.082 -6.122 3.179 1.00 93.38 225 GLU A N 1
ATOM 1804 C CA . GLU A 1 225 ? -29.439 -5.850 1.887 1.00 93.38 225 GLU A CA 1
ATOM 1805 C C . GLU A 1 225 ? -29.427 -7.084 0.971 1.00 93.38 225 GLU A C 1
ATOM 1807 O O . GLU A 1 225 ? -29.736 -6.987 -0.223 1.00 93.38 225 GLU A O 1
ATOM 1812 N N . ARG A 1 226 ? -29.158 -8.276 1.527 1.00 94.75 226 ARG A N 1
ATOM 1813 C CA . ARG A 1 226 ? -29.245 -9.545 0.778 1.00 94.75 226 ARG A CA 1
ATOM 1814 C C . ARG A 1 226 ? -30.657 -9.785 0.240 1.00 94.75 226 ARG A C 1
ATOM 1816 O O . ARG A 1 226 ? -30.809 -10.168 -0.924 1.00 94.75 226 ARG A O 1
ATOM 1823 N N . TRP A 1 227 ? -31.689 -9.521 1.044 1.00 96.12 227 TRP A N 1
ATOM 1824 C CA . TRP A 1 227 ? -33.083 -9.629 0.604 1.00 96.12 227 TRP A CA 1
ATOM 1825 C C . TRP A 1 227 ? -33.427 -8.620 -0.491 1.00 96.12 227 TRP A C 1
ATOM 1827 O O . TRP A 1 227 ? -34.030 -8.999 -1.492 1.00 96.12 227 TRP A O 1
ATOM 1837 N N . GLN A 1 228 ? -33.002 -7.363 -0.353 1.00 95.81 228 GLN A N 1
ATOM 1838 C CA . GLN A 1 228 ? -33.234 -6.317 -1.354 1.00 95.81 228 GLN A CA 1
ATOM 1839 C C . GLN A 1 228 ? -32.580 -6.653 -2.698 1.00 95.81 228 GLN A C 1
ATOM 1841 O O . GLN A 1 228 ? -33.193 -6.480 -3.756 1.00 95.81 228 GLN A O 1
ATOM 1846 N N . LYS A 1 229 ? -31.347 -7.173 -2.675 1.00 95.62 229 LYS A N 1
ATOM 1847 C CA . LYS A 1 229 ? -30.645 -7.613 -3.886 1.00 95.62 229 LYS A CA 1
ATOM 1848 C C . LYS A 1 229 ? -31.412 -8.733 -4.588 1.00 95.62 229 LYS A C 1
ATOM 1850 O O . LYS A 1 229 ? -31.682 -8.633 -5.785 1.00 95.62 229 LYS A O 1
ATOM 1855 N N . LYS A 1 230 ? -31.845 -9.754 -3.843 1.00 95.56 230 LYS A N 1
ATOM 1856 C CA . LYS A 1 230 ? -32.622 -10.866 -4.411 1.00 95.56 230 LYS A CA 1
ATOM 1857 C C . LYS A 1 230 ? -34.010 -10.462 -4.881 1.00 95.56 230 LYS A C 1
ATOM 1859 O O . LYS A 1 230 ? -34.460 -10.955 -5.912 1.00 95.56 230 LYS A O 1
ATOM 1864 N N . TYR A 1 231 ? -34.655 -9.525 -4.196 1.00 95.81 231 TYR A N 1
ATOM 1865 C CA . TYR A 1 231 ? -35.912 -8.941 -4.645 1.00 95.81 231 TYR A CA 1
ATOM 1866 C C . TYR A 1 231 ? -35.762 -8.280 -6.024 1.00 95.81 231 TYR A C 1
ATOM 1868 O O . TYR A 1 231 ? -36.553 -8.568 -6.922 1.00 95.81 231 TYR A O 1
ATOM 1876 N N . LYS A 1 232 ? -34.714 -7.467 -6.234 1.00 95.38 232 LYS A N 1
ATOM 1877 C CA . LYS A 1 232 ? -34.428 -6.846 -7.542 1.00 95.38 232 LYS A CA 1
ATOM 1878 C C . LYS A 1 232 ? -34.185 -7.894 -8.635 1.00 95.38 232 LYS A C 1
ATOM 1880 O O . LYS A 1 232 ? -34.723 -7.765 -9.733 1.00 95.38 232 LYS A O 1
ATOM 1885 N N . GLU A 1 233 ? -33.421 -8.944 -8.332 1.00 95.50 233 GLU A N 1
ATOM 1886 C CA . GLU A 1 233 ? -33.160 -10.049 -9.266 1.00 95.50 233 GLU A CA 1
ATOM 1887 C C . GLU A 1 233 ? -34.449 -10.788 -9.666 1.00 95.50 233 GLU A C 1
ATOM 1889 O O . GLU A 1 233 ? -34.691 -11.011 -10.852 1.00 95.50 233 GLU A O 1
ATOM 1894 N N . LEU A 1 234 ? -35.298 -11.139 -8.694 1.00 95.56 234 LEU A N 1
ATOM 1895 C CA . LEU A 1 234 ? -36.554 -11.852 -8.943 1.00 95.56 234 LEU A CA 1
ATOM 1896 C C . LEU A 1 234 ? -37.573 -10.978 -9.681 1.00 95.56 234 LEU A C 1
ATOM 1898 O O . LEU A 1 234 ? -38.204 -11.449 -10.624 1.00 95.56 234 LEU A O 1
ATOM 1902 N N . LYS A 1 235 ? -37.691 -9.690 -9.332 1.00 94.62 235 LYS A N 1
ATOM 1903 C CA . LYS A 1 235 ? -38.604 -8.764 -10.022 1.00 94.62 235 LYS A CA 1
ATOM 1904 C C . LYS A 1 235 ? -38.226 -8.576 -11.494 1.00 94.62 235 LYS A C 1
ATOM 1906 O O . LYS A 1 235 ? -39.119 -8.488 -12.330 1.00 94.62 235 LYS A O 1
ATOM 1911 N N . LYS A 1 236 ? -36.924 -8.570 -11.814 1.00 93.94 236 LYS A N 1
ATOM 1912 C CA . LYS A 1 236 ? -36.426 -8.508 -13.198 1.00 93.94 236 LYS A CA 1
ATOM 1913 C C . LYS A 1 236 ? -36.733 -9.786 -13.984 1.00 93.94 236 LYS A C 1
ATOM 1915 O O . LYS A 1 236 ? -37.066 -9.701 -15.159 1.00 93.94 236 LYS A O 1
ATOM 1920 N N . LYS A 1 237 ? -36.619 -10.960 -13.351 1.00 93.94 237 LYS A N 1
ATOM 1921 C CA . LYS A 1 237 ? -36.874 -12.260 -13.998 1.00 93.94 237 LYS A CA 1
ATOM 1922 C C . LYS A 1 237 ? -38.359 -12.548 -14.211 1.00 93.94 237 LYS A C 1
ATOM 1924 O O . LYS A 1 237 ? -38.715 -13.179 -15.196 1.00 93.94 237 LYS A O 1
ATOM 1929 N N . THR A 1 238 ? -39.215 -12.114 -13.289 1.00 93.25 238 THR A N 1
ATOM 1930 C CA . THR A 1 238 ? -40.659 -12.378 -13.340 1.00 93.25 238 THR A CA 1
ATOM 1931 C C . THR A 1 238 ? -41.458 -11.080 -13.179 1.00 93.25 238 THR A C 1
ATOM 1933 O O . THR A 1 238 ? -42.052 -10.851 -12.113 1.00 93.25 238 THR A O 1
ATOM 1936 N N . PRO A 1 239 ? -41.473 -10.204 -14.202 1.00 88.06 239 PRO A N 1
ATOM 1937 C CA . PRO A 1 239 ? -42.306 -9.007 -14.183 1.00 88.06 239 PRO A CA 1
ATOM 1938 C C . PRO A 1 239 ? -43.784 -9.430 -14.129 1.00 88.06 239 PRO A C 1
ATOM 1940 O O . PRO A 1 239 ? -44.231 -10.246 -14.925 1.00 88.06 239 PRO A O 1
ATOM 1943 N N . GLY A 1 240 ? -44.530 -8.945 -13.133 1.00 89.88 240 GLY A N 1
ATOM 1944 C CA . GLY A 1 240 ? -45.952 -9.276 -12.929 1.00 89.88 240 GLY A CA 1
ATOM 1945 C C . GLY A 1 240 ? -46.264 -10.133 -11.696 1.00 89.88 240 GLY A C 1
ATOM 1946 O O . GLY A 1 240 ? -47.420 -10.227 -11.294 1.00 89.88 240 GLY A O 1
ATOM 1947 N N . ARG A 1 241 ? -45.260 -10.714 -11.022 1.00 94.62 241 ARG A N 1
ATOM 1948 C CA . ARG A 1 241 ? -45.495 -11.413 -9.744 1.00 94.62 241 ARG A CA 1
ATOM 1949 C C . ARG A 1 241 ? -45.680 -10.431 -8.583 1.00 94.62 241 ARG A C 1
ATOM 1951 O O . ARG A 1 241 ? -45.008 -9.392 -8.499 1.00 94.62 241 ARG A O 1
ATOM 1958 N N . THR A 1 242 ? -46.590 -10.791 -7.675 1.00 95.94 242 THR A N 1
ATOM 1959 C CA . THR A 1 242 ? -46.887 -10.021 -6.462 1.00 95.94 242 THR A CA 1
ATOM 1960 C C . THR A 1 242 ? -45.718 -10.079 -5.486 1.00 95.94 242 THR A C 1
ATOM 1962 O O . THR A 1 242 ? -44.940 -11.034 -5.457 1.00 95.94 242 THR A O 1
ATOM 1965 N N . ASP A 1 243 ? -45.591 -9.062 -4.642 1.00 94.00 243 ASP A N 1
ATOM 1966 C CA . ASP A 1 243 ? -44.468 -8.987 -3.705 1.00 94.00 243 ASP A CA 1
ATOM 1967 C C . ASP A 1 243 ? -44.541 -10.086 -2.635 1.00 94.00 243 ASP A C 1
ATOM 1969 O O . ASP A 1 243 ? -43.514 -10.592 -2.195 1.00 94.00 243 ASP A O 1
ATOM 1973 N N . THR A 1 244 ? -45.751 -10.529 -2.279 1.00 96.06 244 THR A N 1
ATOM 1974 C CA . THR A 1 244 ? -45.968 -11.698 -1.411 1.00 96.06 244 THR A CA 1
ATOM 1975 C C . THR A 1 244 ? -45.359 -12.968 -2.008 1.00 96.06 244 THR A C 1
ATOM 1977 O O . THR A 1 244 ? -44.758 -13.760 -1.282 1.00 96.06 244 THR A O 1
ATOM 1980 N N . TRP A 1 245 ? -45.468 -13.147 -3.329 1.00 97.25 245 TRP A N 1
ATOM 1981 C CA . TRP A 1 245 ? -44.867 -14.282 -4.024 1.00 97.25 245 TRP A CA 1
ATOM 1982 C C . TRP A 1 245 ? -43.335 -14.201 -4.005 1.00 97.25 245 TRP A C 1
ATOM 1984 O O . TRP A 1 245 ? -42.672 -15.190 -3.713 1.00 97.25 245 TRP A O 1
ATOM 1994 N N . ILE A 1 246 ? -42.760 -13.015 -4.232 1.00 95.94 246 ILE A N 1
ATOM 1995 C CA . ILE A 1 246 ? -41.300 -12.821 -4.201 1.00 95.94 246 ILE A CA 1
ATOM 1996 C C . ILE A 1 246 ? -40.739 -13.050 -2.789 1.00 95.94 246 ILE A C 1
ATOM 1998 O O . ILE A 1 246 ? -39.712 -13.709 -2.636 1.00 95.94 246 ILE A O 1
ATOM 2002 N N . ALA A 1 247 ? -41.427 -12.567 -1.753 1.00 96.06 247 ALA A N 1
ATOM 2003 C CA . ALA A 1 247 ? -41.044 -12.817 -0.366 1.00 96.06 247 ALA A CA 1
ATOM 2004 C C . ALA A 1 247 ? -41.102 -14.316 -0.010 1.00 96.06 247 ALA A C 1
ATOM 2006 O O . ALA A 1 247 ? -40.220 -14.807 0.695 1.00 96.06 247 ALA A O 1
ATOM 2007 N N . ASP A 1 248 ? -42.079 -15.062 -0.546 1.00 96.88 248 ASP A N 1
ATOM 2008 C CA . ASP A 1 248 ? -42.145 -16.521 -0.383 1.00 96.88 248 ASP A CA 1
ATOM 2009 C C . ASP A 1 248 ? -40.960 -17.238 -1.048 1.00 96.88 248 ASP A C 1
ATOM 2011 O O . ASP A 1 248 ? -40.399 -18.169 -0.472 1.00 96.88 248 ASP A O 1
ATOM 2015 N N . GLN A 1 249 ? -40.530 -16.772 -2.224 1.00 96.75 249 GLN A N 1
ATOM 2016 C CA . GLN A 1 249 ? -39.345 -17.311 -2.897 1.00 96.75 249 GLN A CA 1
ATOM 2017 C C . GLN A 1 249 ? -38.063 -17.044 -2.104 1.00 96.75 249 GLN A C 1
ATOM 2019 O O . GLN A 1 249 ? -37.248 -17.946 -1.949 1.00 96.75 249 GLN A O 1
ATOM 2024 N N . ILE A 1 250 ? -37.892 -15.839 -1.551 1.00 96.12 250 ILE A N 1
ATOM 2025 C CA . ILE A 1 250 ? -36.726 -15.510 -0.712 1.00 96.12 250 ILE A CA 1
ATOM 2026 C C . ILE A 1 250 ? -36.721 -16.354 0.571 1.00 96.12 250 ILE A C 1
ATOM 2028 O O . ILE A 1 250 ? -35.661 -16.818 0.980 1.00 96.12 250 ILE A O 1
ATOM 2032 N N . ARG A 1 251 ? -37.891 -16.607 1.175 1.00 96.62 251 ARG A N 1
ATOM 2033 C CA . ARG A 1 251 ? -38.035 -17.473 2.360 1.00 96.62 251 ARG A CA 1
ATOM 2034 C C . ARG A 1 251 ? -37.571 -18.910 2.109 1.00 96.62 251 ARG A C 1
ATOM 2036 O O . ARG A 1 251 ? -37.009 -19.532 3.001 1.00 96.62 251 ARG A O 1
ATOM 2043 N N . LYS A 1 252 ? -37.820 -19.435 0.905 1.00 95.88 252 LYS A N 1
ATOM 2044 C CA . LYS A 1 252 ? -37.401 -20.786 0.490 1.00 95.88 252 LYS A CA 1
ATOM 2045 C C . LYS A 1 252 ? -35.895 -20.896 0.224 1.00 95.88 252 LYS A C 1
ATOM 2047 O O . LYS A 1 252 ? -35.379 -22.005 0.151 1.00 95.88 252 LYS A O 1
ATOM 2052 N N . MET A 1 253 ? -35.194 -19.773 0.073 1.00 94.31 253 MET A N 1
ATOM 2053 C CA . MET A 1 253 ? -33.738 -19.737 -0.071 1.00 94.31 253 MET A CA 1
ATOM 2054 C C . MET A 1 253 ? -33.054 -19.717 1.298 1.00 94.31 253 MET A C 1
ATOM 2056 O O . MET A 1 253 ? -33.615 -19.256 2.289 1.00 94.31 253 MET A O 1
ATOM 2060 N N . GLU A 1 254 ? -31.785 -20.117 1.331 1.00 92.31 254 GLU A N 1
ATOM 2061 C CA . GLU A 1 254 ? -30.963 -20.128 2.549 1.00 92.31 254 GLU A CA 1
ATOM 2062 C C . GLU A 1 254 ? -30.925 -18.764 3.266 1.00 92.31 254 GLU A C 1
ATOM 2064 O O . GLU A 1 254 ? -30.989 -18.686 4.487 1.00 92.31 254 GLU A O 1
ATOM 2069 N N . ILE A 1 255 ? -30.939 -17.663 2.509 1.00 91.50 255 ILE A N 1
ATOM 2070 C CA . ILE A 1 255 ? -30.923 -16.291 3.045 1.00 91.50 255 ILE A CA 1
ATOM 2071 C C . ILE A 1 255 ? -32.199 -15.873 3.799 1.00 91.50 255 ILE A C 1
ATOM 2073 O O . ILE A 1 255 ? -32.191 -14.852 4.490 1.00 91.50 255 ILE A O 1
ATOM 2077 N N . GLY A 1 256 ? -33.311 -16.587 3.614 1.00 88.75 256 GLY A N 1
ATOM 2078 C CA . GLY A 1 256 ? -34.615 -16.289 4.213 1.00 88.75 256 GLY A CA 1
ATOM 2079 C C . GLY A 1 256 ? -35.155 -17.417 5.089 1.00 88.75 256 GLY A C 1
ATOM 2080 O O . GLY A 1 256 ? -36.275 -17.293 5.591 1.00 88.75 256 GLY A O 1
ATOM 2081 N N . LYS A 1 257 ? -34.371 -18.486 5.277 1.00 88.81 257 LYS A N 1
ATOM 2082 C CA . LYS A 1 257 ? -34.728 -19.628 6.115 1.00 88.81 257 LYS A CA 1
ATOM 2083 C C . LYS A 1 257 ? -35.040 -19.150 7.538 1.00 88.81 257 LYS A C 1
ATOM 2085 O O . LYS A 1 257 ? -34.418 -18.212 8.038 1.00 88.81 257 LYS A O 1
ATOM 2090 N N . ASP A 1 258 ? -36.067 -19.743 8.138 1.00 92.00 258 ASP A N 1
ATOM 2091 C CA . ASP A 1 258 ? -36.545 -19.454 9.500 1.00 92.00 258 ASP A CA 1
ATOM 2092 C C . ASP A 1 258 ? -37.116 -18.039 9.723 1.00 92.00 258 ASP A C 1
ATOM 2094 O O . ASP A 1 258 ? -37.367 -17.630 10.855 1.00 92.00 258 ASP A O 1
ATOM 2098 N N . ILE A 1 259 ? -37.382 -17.281 8.651 1.00 93.69 259 ILE A N 1
ATOM 2099 C CA . ILE A 1 259 ? -37.984 -15.947 8.741 1.00 93.69 259 ILE A CA 1
ATOM 2100 C C . ILE A 1 259 ? -39.395 -15.938 8.161 1.00 93.69 259 ILE A C 1
ATOM 2102 O O . ILE A 1 259 ? -39.666 -16.423 7.061 1.00 93.69 259 ILE A O 1
ATOM 2106 N N . ALA A 1 260 ? -40.316 -15.325 8.904 1.00 94.75 260 ALA A N 1
ATOM 2107 C CA . ALA A 1 260 ? -41.687 -15.142 8.460 1.00 94.75 260 ALA A CA 1
ATOM 2108 C C . ALA A 1 260 ? -41.746 -14.324 7.157 1.00 94.75 260 ALA A C 1
ATOM 2110 O O . ALA A 1 260 ? -41.117 -13.270 7.030 1.00 94.75 260 ALA A O 1
ATOM 2111 N N . ASN A 1 261 ? -42.576 -14.776 6.212 1.00 93.38 261 ASN A N 1
ATOM 2112 C CA . ASN A 1 261 ? -42.773 -14.121 4.913 1.00 93.38 261 ASN A CA 1
ATOM 2113 C C . ASN A 1 261 ? -43.111 -12.622 5.079 1.00 93.38 261 ASN A C 1
ATOM 2115 O O . ASN A 1 261 ? -42.514 -11.766 4.425 1.00 93.38 261 ASN A O 1
ATOM 2119 N N . GLY A 1 262 ? -43.983 -12.288 6.038 1.00 94.56 262 GLY A N 1
ATOM 2120 C CA . GLY A 1 262 ? -44.359 -10.903 6.330 1.00 94.56 262 GLY A CA 1
ATOM 2121 C C . GLY A 1 262 ? -43.176 -9.992 6.687 1.00 94.56 262 GLY A C 1
ATOM 2122 O O . GLY A 1 262 ? -43.172 -8.828 6.289 1.00 94.56 262 GLY A O 1
ATOM 2123 N N . THR A 1 263 ? -42.158 -10.513 7.377 1.00 95.06 263 THR A N 1
ATOM 2124 C CA . THR A 1 263 ? -40.951 -9.758 7.755 1.00 95.06 263 THR A CA 1
ATOM 2125 C C . THR A 1 263 ? -40.061 -9.491 6.546 1.00 95.06 263 THR A C 1
ATOM 2127 O O . THR A 1 263 ? -39.647 -8.353 6.330 1.00 95.06 263 THR A O 1
ATOM 2130 N N . ILE A 1 264 ? -39.831 -10.508 5.709 1.00 95.75 264 ILE A N 1
ATOM 2131 C CA . ILE A 1 264 ? -39.073 -10.357 4.457 1.00 95.75 264 ILE A CA 1
ATOM 2132 C C . ILE A 1 264 ? -39.756 -9.317 3.565 1.00 95.75 264 ILE A C 1
ATOM 2134 O O . ILE A 1 264 ? -39.107 -8.390 3.083 1.00 95.75 264 ILE A O 1
ATOM 2138 N N . ARG A 1 265 ? -41.084 -9.409 3.414 1.00 95.88 265 ARG A N 1
ATOM 2139 C CA . ARG A 1 265 ? -41.868 -8.489 2.582 1.00 95.88 265 ARG A CA 1
ATOM 2140 C C . ARG A 1 265 ? -41.720 -7.025 3.007 1.00 95.88 265 ARG A C 1
ATOM 2142 O O . ARG A 1 265 ? -41.671 -6.157 2.139 1.00 95.88 265 ARG A O 1
ATOM 2149 N N . LYS A 1 266 ? -41.651 -6.753 4.316 1.00 95.00 266 LYS A N 1
ATOM 2150 C CA . LYS A 1 266 ? -41.476 -5.396 4.865 1.00 95.00 266 LYS A CA 1
ATOM 2151 C C . LYS A 1 266 ? -40.083 -4.823 4.583 1.00 95.00 266 LYS A C 1
ATOM 2153 O O . LYS A 1 266 ? -39.989 -3.656 4.232 1.00 95.00 266 LYS A O 1
ATOM 2158 N N . ASN A 1 267 ? -39.029 -5.637 4.684 1.00 94.44 267 ASN A N 1
ATOM 2159 C CA . ASN A 1 267 ? -37.639 -5.153 4.647 1.00 94.44 267 ASN A CA 1
ATOM 2160 C C . ASN A 1 267 ? -36.933 -5.324 3.286 1.00 94.44 267 ASN A C 1
ATOM 2162 O O . ASN A 1 267 ? -35.833 -4.808 3.091 1.00 94.44 267 ASN A O 1
ATOM 2166 N N . MET A 1 268 ? -37.540 -6.033 2.328 1.00 91.06 268 MET A N 1
ATOM 2167 C CA . MET A 1 268 ? -36.962 -6.241 0.990 1.00 91.06 268 MET A CA 1
ATOM 2168 C C . MET A 1 268 ? -37.153 -5.057 0.027 1.00 91.06 268 MET A C 1
ATOM 2170 O O . MET A 1 268 ? -36.522 -5.024 -1.030 1.00 91.06 268 MET A O 1
ATOM 2174 N N . LYS A 1 269 ? -38.032 -4.101 0.353 1.00 89.25 269 LYS A N 1
ATOM 2175 C CA . LYS A 1 269 ? -38.191 -2.852 -0.402 1.00 89.25 269 LYS A CA 1
ATOM 2176 C C . LYS A 1 269 ? -37.367 -1.758 0.265 1.00 89.25 269 LYS A C 1
ATOM 2178 O O . LYS A 1 269 ? -37.351 -1.655 1.485 1.00 89.25 269 LYS A O 1
ATOM 2183 N N . ILE A 1 270 ? -36.711 -0.928 -0.541 1.00 78.88 270 ILE A N 1
ATOM 2184 C CA . ILE A 1 270 ? -36.120 0.316 -0.047 1.00 78.88 270 ILE A CA 1
ATOM 2185 C C . ILE A 1 270 ? -37.281 1.296 0.090 1.00 78.88 270 ILE A C 1
ATOM 2187 O O . ILE A 1 270 ? -37.777 1.801 -0.918 1.00 78.88 270 ILE A O 1
ATOM 2191 N N . THR A 1 271 ? -37.765 1.504 1.310 1.00 64.56 271 THR A N 1
ATOM 2192 C CA . THR A 1 271 ? -38.627 2.645 1.618 1.00 64.56 271 THR A CA 1
ATOM 2193 C C . THR A 1 271 ? -37.750 3.884 1.451 1.00 64.56 271 THR A C 1
ATOM 2195 O O . THR A 1 271 ? -36.797 4.055 2.209 1.00 64.56 271 THR A O 1
ATOM 2198 N N . LYS A 1 272 ? -37.971 4.645 0.376 1.00 46.41 272 LYS A N 1
ATOM 2199 C CA . LYS A 1 272 ? -37.376 5.975 0.218 1.00 46.41 272 LYS A CA 1
ATOM 2200 C C . LYS A 1 272 ? -38.078 6.956 1.142 1.00 46.41 272 LYS A C 1
ATOM 2202 O O . LYS A 1 272 ? -39.304 6.780 1.318 1.00 46.41 272 LYS A O 1
#

=== Feature glossary ===
Legend for the data blocks above and below:

— What the protein is —

The amino-acid sequence is the protein's primary structure: the linear order of residues from the N-terminus to the C-terminus, written in one-letter code. Everything else here — the 3D coordinates, the secondary structure, the domain annotations — is ultimately a consequence of this string.

Database cross-references. InterPro integrates a dozen domain/family signature databases into unified entries with residue-range hits. GO terms attach function/process/location labels with evidence codes. CATH codes position the fold in a four-level structural taxonomy. Organism is the NCBI-taxonomy species name.

— Where its atoms are —

The mmCIF block holds the 3D Cartesian coordinates of each backbone atom (N, Cα, C, O) in ångströms. mmCIF is the PDB's canonical archive format — a tagged-loop text representation of the atomic model.

The six renders are orthographic views along the three Cartesian axes in both directions. Representation (cartoon, sticks, or surface) and color scheme (sequence-rainbow or by-chain) vary across proteins so the training set covers all the common visualization conventions.

— Local backbone conformation —

Secondary structure is the local, repeating backbone conformation. DSSP classifies it into eight states by reading the hydrogen-bond network: three helix types (H, G, I), two β types (E, B), two non-regular types (T, S), and unstructured coil (-).

SS3 is a coarse helix/strand/coil call (letters a/b/c) made by the P-SEA algorithm from inter-Cα distances and dihedrals. It is less detailed than DSSP but needs only Cα positions.

Backbone dihedral angles. Every residue except chain termini has a φ (preceding-C → N → Cα → C) and a ψ (N → Cα → C → next-N). They are reported in degrees following the IUPAC sign convention. Secondary structure is essentially a statement about which (φ, ψ) basin each residue occupies.

— Global shape and packing —

The geometric summary reports three shape descriptors. Rg (radius of gyration) measures how spread out the Cα atoms are about their centre of mass; compact globular proteins have small Rg, elongated or unfolded ones large. Cα contacts (<8 Å, |i−j|>4) count long-range residue pairs in spatial proximity — high for tightly packed folds, near zero for rods or random coil. The bounding-box extents give the protein's footprint along x, y, z in Å.

Solvent accessibility: the surface area of each residue that a 1.4 Å water probe can touch, in Å². When only backbone atoms are present the absolute values are lower than full-atom SASA (side chains contribute most of the area) and are flagged as backbone-only.

Plot images: a contact map (which residues are close in 3D, as an N×N binary image), a Ramachandran scatter (backbone torsion angles, revealing secondary-structure composition at a glance), and — for AlphaFold structures — a PAE heatmap (pairwise prediction confidence).

— Structural neighborhood —

Foldseek's 3Di representation compresses backbone geometry into a per-residue letter drawn from a learned twenty-state alphabet. It captures the tertiary interaction pattern around each residue — which residues are packed against it in space, regardless of where they are in sequence.

Structural nearest neighbors (via Foldseek easy-search vs the PDB). Reported per hit: target PDB id, E-value, and alignment TM-score. A TM-score above ~0.5 is the conventional threshold for 'same fold'.

— Confidence and disorder —

pLDDT (predicted Local Distance Difference Test) is AlphaFold's per-residue confidence score, ranging from 0 to 100. Values above 90 indicate high confidence (typically well-packed cores); 70–90 is confident; 50–70 low confidence; below 50 usually means the region is disordered or the prediction is unreliable there. AlphaFold stores pLDDT in the mmCIF B-factor column.

For experimental (PDB) structures, the B-factor (temperature factor) quantifies the positional spread of each atom in the crystal — a combination of thermal vibration and static disorder — in units of Å². High B-factors mark flexible loops or poorly resolved regions; low B-factors mark the rigid, well-ordered core.

Predicted Aligned Error (PAE) is an AlphaFold confidence matrix: entry (i, j) is the expected error in the position of residue j, in ångströms, when the prediction is superimposed on the true structure at residue i. Low PAE within a block of residues means that block is internally rigid and well-predicted; high PAE between two blocks means their relative placement is uncertain even if each block individually is confident.